Protein AF-0000000082341649 (afdb_homodimer)

Solvent-accessible surface area (backbone atoms only — not comparable to full-atom values): 15647 Å² total; per-residue (Å²): 126,87,74,81,78,73,38,63,52,52,54,41,53,50,49,45,53,53,48,49,52,53,39,45,52,53,25,50,68,52,42,50,68,55,48,75,71,37,75,59,67,77,40,84,83,54,54,68,69,63,54,53,75,73,44,60,51,69,49,50,28,26,48,53,43,44,52,51,57,60,32,66,50,54,55,50,48,48,47,44,51,44,42,33,58,61,46,72,40,53,78,49,70,65,60,43,52,48,45,44,49,35,42,53,38,50,51,51,34,43,52,40,37,45,68,74,30,49,52,71,59,40,48,54,42,47,52,53,34,50,51,46,49,49,50,52,44,50,54,42,42,67,72,64,105,127,85,76,82,76,54,37,62,48,50,45,42,50,47,51,47,54,51,50,49,49,53,38,46,50,55,25,48,70,51,41,49,70,55,46,75,71,35,77,61,67,65,42,71,69,54,57,68,68,64,54,51,73,75,45,59,66,71,47,47,32,27,48,54,42,44,52,51,57,45,47,64,50,52,55,51,43,54,47,42,52,48,41,31,57,74,45,74,40,53,78,49,71,67,61,42,51,46,46,46,48,35,44,51,38,52,51,52,36,44,54,42,40,49,70,73,48,49,63,70,60,44,49,53,41,49,51,52,34,50,51,45,50,52,50,53,47,52,54,44,47,65,74,74,105

Organism: NCBI:txid1220207

Secondary structure (DSSP, 8-state):
----PPPTTHHHHHHHHHHHHHHHHHHHHHHHHHHTT-GGGG-TTS-HHHHHHTS-HHHHHHHHHHHHHTSHHHHHHHHHHHHHHHTTT---HHHHHHHHHHHHHHHHHHHHHHHT--HHHHHHHHHHHHHHHHHHHHHHHHHH-/----PPPTTHHHHHHHHHHHHHHHHHHHHHHHHHHTT-GGGG-TTS-HHHHHHTS-HHHHHHHHHHHHHTTHHHHHHHHHHHHHHHTTT---HHHHHHHHHHHHHHHHHHHHHHHT--HHHHHHHHHHHHHHHHHHHHHHHHHH-

InterPro domains:
  IPR001129 Membrane-associated, eicosanoid/glutathione metabolism (MAPEG) protein [PF01124] (12-141)
  IPR023352 Membrane associated eicosanoid/glutathione metabolism-like domain superfamily [G3DSA:1.20.120.550] (13-143)
  IPR023352 Membrane associated eicosanoid/glutathione metabolism-like domain superfamily [SSF161084] (12-138)

Nearest PDB structures (foldseek):
  6vj5-assembly1_B  TM=4.056E-01  e=1.104E+00  Mycobacterium tuberculosis H37Rv
  3aou-assembly1_B  TM=2.751E-01  e=1.048E+00  Enterococcus hirae
  1i4d-assembly1_A  TM=2.527E-01  e=2.989E+00  Homo sapiens
  1i4d-assembly1_A  TM=2.469E-01  e=5.712E+00  Homo sapiens
  8x2t-assembly1_A-2  TM=2.353E-01  e=7.366E+00  Homo sapiens

pLDDT: mean 95.35, std 7.54, range [39.79, 98.95]

Structure (mmCIF, N/CA/C/O backbone):
data_AF-0000000082341649-model_v1
#
loop_
_entity.id
_entity.type
_entity.pdbx_description
1 polymer 'Membrane-associated, eicosanoid/glutathione metabolism protein'
#
loop_
_atom_site.group_PDB
_atom_site.id
_atom_site.type_symbol
_atom_site.label_atom_id
_atom_site.label_alt_id
_atom_site.label_comp_id
_atom_site.label_asym_id
_atom_site.label_entity_id
_atom_site.label_seq_id
_atom_site.pdbx_PDB_ins_code
_atom_site.Cartn_x
_atom_site.Cartn_y
_atom_site.Cartn_z
_atom_site.occupancy
_atom_site.B_iso_or_equiv
_atom_site.auth_seq_id
_atom_site.auth_comp_id
_atom_site.auth_asym_id
_atom_site.auth_atom_id
_atom_site.pdbx_PDB_model_num
ATOM 1 N N . MET A 1 1 ? -23.186 21.874 24.324 1 45.3 1 MET A N 1
ATOM 2 C CA . MET A 1 1 ? -22.029 20.983 24.292 1 45.3 1 MET A CA 1
ATOM 3 C C . MET A 1 1 ? -21.453 20.89 22.884 1 45.3 1 MET A C 1
ATOM 5 O O . MET A 1 1 ? -22.162 20.535 21.94 1 45.3 1 MET A O 1
ATOM 9 N N . SER A 1 2 ? -20.573 21.727 22.4 1 54.81 2 SER A N 1
ATOM 10 C CA . SER A 1 2 ? -20.111 21.959 21.035 1 54.81 2 SER A CA 1
ATOM 11 C C . SER A 1 2 ? -19.817 20.644 20.32 1 54.81 2 SER A C 1
ATOM 13 O O . SER A 1 2 ? -19.001 19.847 20.787 1 54.81 2 SER A O 1
ATOM 15 N N . SER A 1 3 ? -20.744 19.95 19.75 1 61.44 3 SER A N 1
ATOM 16 C CA . SER A 1 3 ? -20.725 18.604 19.187 1 61.44 3 SER A CA 1
ATOM 17 C C . SER A 1 3 ? -19.504 18.393 18.298 1 61.44 3 SER A C 1
ATOM 19 O O . SER A 1 3 ? -19.254 19.178 17.381 1 61.44 3 SER A O 1
ATOM 21 N N . VAL A 1 4 ? -18.429 17.743 18.794 1 75.6 4 VAL A N 1
ATOM 22 C CA . VAL A 1 4 ? -17.186 17.446 18.089 1 75.6 4 VAL A CA 1
ATOM 23 C C . VAL A 1 4 ? -17.495 16.728 16.777 1 75.6 4 VAL A C 1
ATOM 25 O O . VAL A 1 4 ? -18.184 15.706 16.769 1 75.6 4 VAL A O 1
ATOM 28 N N . HIS A 1 5 ? -17.41 17.355 15.644 1 88.37 5 HIS A N 1
ATOM 29 C CA . HIS A 1 5 ? -17.602 16.769 14.322 1 88.37 5 HIS A CA 1
ATOM 30 C C . HIS A 1 5 ? -16.485 15.787 13.987 1 88.37 5 HIS A C 1
ATOM 32 O O . HIS A 1 5 ? -15.304 16.119 14.108 1 88.37 5 HIS A O 1
ATOM 38 N N . ILE A 1 6 ? -16.91 14.54 13.763 1 90.8 6 ILE A N 1
ATOM 39 C CA . ILE A 1 6 ? -15.959 13.54 13.291 1 90.8 6 ILE A CA 1
ATOM 40 C C . ILE A 1 6 ? -15.88 13.583 11.766 1 90.8 6 ILE A C 1
ATOM 42 O O . ILE A 1 6 ? -16.893 13.427 11.081 1 90.8 6 ILE A O 1
ATOM 46 N N . PRO A 1 7 ? -14.749 13.843 11.2 1 94.75 7 PRO A N 1
ATOM 47 C CA . PRO A 1 7 ? -14.638 13.875 9.739 1 94.75 7 PRO A CA 1
ATOM 48 C C . PRO A 1 7 ? -15.238 12.637 9.076 1 94.75 7 PRO A C 1
ATOM 50 O O . PRO A 1 7 ? -14.949 11.51 9.486 1 94.75 7 PRO A O 1
ATOM 53 N N . GLY A 1 8 ? -16.026 12.75 8.076 1 96.98 8 GLY A N 1
ATOM 54 C CA . GLY A 1 8 ? -16.734 11.68 7.392 1 96.98 8 GLY A CA 1
ATOM 55 C C . GLY A 1 8 ? -15.806 10.676 6.734 1 96.98 8 GLY A C 1
ATOM 56 O O . GLY A 1 8 ? -16.186 9.524 6.513 1 96.98 8 GLY A O 1
ATOM 57 N N . LEU A 1 9 ? -14.586 11.086 6.447 1 98.23 9 LEU A N 1
ATOM 58 C CA . LEU A 1 9 ? -13.621 10.234 5.759 1 98.23 9 LEU A CA 1
ATOM 59 C C . LEU A 1 9 ? -13.097 9.146 6.69 1 98.23 9 LEU A C 1
ATOM 61 O O . LEU A 1 9 ? -12.482 8.178 6.236 1 98.23 9 LEU A O 1
ATOM 65 N N . LEU A 1 10 ? -13.329 9.25 7.955 1 97.84 10 LEU A N 1
ATOM 66 C CA . LEU A 1 10 ? -12.856 8.235 8.888 1 97.84 10 LEU A CA 1
ATOM 67 C C . LEU A 1 10 ? -13.704 6.971 8.794 1 97.84 10 LEU A C 1
ATOM 69 O O . LEU A 1 10 ? -13.221 5.871 9.071 1 97.84 10 LEU A O 1
ATOM 73 N N . ARG A 1 11 ? -14.909 7.1 8.375 1 98.49 11 ARG A N 1
ATOM 74 C CA . ARG A 1 11 ? -15.812 5.955 8.331 1 98.49 11 ARG A CA 1
ATOM 75 C C . ARG A 1 11 ? -15.357 4.939 7.289 1 98.49 11 ARG A C 1
ATOM 77 O O . ARG A 1 11 ? -15.189 3.757 7.598 1 98.49 11 ARG A O 1
ATOM 84 N N . PRO A 1 12 ? -15.082 5.29 6.063 1 98.86 12 PRO A N 1
ATOM 85 C CA . PRO A 1 12 ? -14.568 4.3 5.114 1 98.86 12 PRO A CA 1
ATOM 86 C C . PRO A 1 12 ? -13.213 3.731 5.53 1 98.86 12 PRO A C 1
ATOM 88 O O . PRO A 1 12 ? -12.918 2.566 5.253 1 98.86 12 PRO A O 1
ATOM 91 N N . VAL A 1 13 ? -12.372 4.497 6.144 1 98.77 13 VAL A N 1
ATOM 92 C CA . VAL A 1 13 ? -11.091 4.01 6.645 1 98.77 13 VAL A CA 1
ATOM 93 C C . VAL A 1 13 ? -11.324 2.881 7.647 1 98.77 13 VAL A C 1
ATOM 95 O O . VAL A 1 13 ? -10.717 1.813 7.541 1 98.77 13 VAL A O 1
ATOM 98 N N . ILE A 1 14 ? -12.243 3.098 8.561 1 98.8 14 ILE A N 1
ATOM 99 C CA . ILE A 1 14 ? -12.559 2.118 9.596 1 98.8 14 ILE A CA 1
ATOM 100 C C . ILE A 1 14 ? -13.23 0.9 8.965 1 98.8 14 ILE A C 1
ATOM 102 O O . ILE A 1 14 ? -12.931 -0.239 9.331 1 98.8 14 ILE A O 1
ATOM 106 N N . ALA A 1 15 ? -14.066 1.12 8.014 1 98.87 15 ALA A N 1
ATOM 107 C CA . ALA A 1 15 ? -14.793 0.035 7.361 1 98.87 15 ALA A CA 1
ATOM 108 C C . ALA A 1 15 ? -13.839 -0.898 6.621 1 98.87 15 ALA A C 1
ATOM 110 O O . ALA A 1 15 ? -13.97 -2.122 6.701 1 98.87 15 ALA A O 1
ATOM 111 N N . LEU A 1 16 ? -12.892 -0.376 5.898 1 98.88 16 LEU A N 1
ATOM 112 C CA . LEU A 1 16 ? -11.958 -1.222 5.164 1 98.88 16 LEU A CA 1
ATOM 113 C C . LEU A 1 16 ? -11.054 -1.991 6.121 1 98.88 16 LEU A C 1
ATOM 115 O O . LEU A 1 16 ? -10.722 -3.152 5.87 1 98.88 16 LEU A O 1
ATOM 119 N N . ASN A 1 17 ? -10.664 -1.328 7.197 1 98.73 17 ASN A N 1
ATOM 120 C CA . ASN A 1 17 ? -9.908 -2.043 8.219 1 98.73 17 ASN A CA 1
ATOM 121 C C . ASN A 1 17 ? -10.717 -3.19 8.816 1 98.73 17 ASN A C 1
ATOM 123 O O . ASN A 1 17 ? -10.194 -4.288 9.013 1 98.73 17 ASN A O 1
ATOM 127 N N . GLY A 1 18 ? -11.977 -2.955 9.15 1 98.83 18 GLY A N 1
ATOM 128 C CA . GLY A 1 18 ? -12.859 -4.016 9.611 1 98.83 18 GLY A CA 1
ATOM 129 C C . GLY A 1 18 ? -12.978 -5.162 8.625 1 98.83 18 GLY A C 1
ATOM 130 O O . GLY A 1 18 ? -12.93 -6.331 9.016 1 98.83 18 GLY A O 1
ATOM 131 N N . TRP A 1 19 ? -13.09 -4.848 7.303 1 98.87 19 TRP A N 1
ATOM 132 C CA . TRP A 1 19 ? -13.168 -5.867 6.26 1 98.87 19 TRP A CA 1
ATOM 133 C C . TRP A 1 19 ? -11.895 -6.706 6.223 1 98.87 19 TRP A C 1
ATOM 135 O O . TRP A 1 19 ? -11.951 -7.921 6.021 1 98.87 19 TRP A O 1
ATOM 145 N N . THR A 1 20 ? -10.773 -6.089 6.423 1 98.84 20 THR A N 1
ATOM 146 C CA . THR A 1 20 ? -9.5 -6.799 6.457 1 98.84 20 THR A CA 1
ATOM 147 C C . THR A 1 20 ? -9.496 -7.85 7.564 1 98.84 20 THR A C 1
ATOM 149 O O . THR A 1 20 ? -8.999 -8.961 7.37 1 98.84 20 THR A O 1
ATOM 152 N N . PHE A 1 21 ? -10.099 -7.513 8.765 1 98.86 21 PHE A N 1
ATOM 153 C CA . PHE A 1 21 ? -10.197 -8.481 9.851 1 98.86 21 PHE A CA 1
ATOM 154 C C . PHE A 1 21 ? -11.121 -9.631 9.468 1 98.86 21 PHE A C 1
ATOM 156 O O . PHE A 1 21 ? -10.873 -10.781 9.836 1 98.86 21 PHE A O 1
ATOM 163 N N . ILE A 1 22 ? -12.128 -9.322 8.751 1 98.82 22 ILE A N 1
ATOM 164 C CA . ILE A 1 22 ? -13.044 -10.366 8.305 1 98.82 22 ILE A CA 1
ATOM 165 C C . ILE A 1 22 ? -12.313 -11.332 7.376 1 98.82 22 ILE A C 1
ATOM 167 O O . ILE A 1 22 ? -12.417 -12.551 7.532 1 98.82 22 ILE A O 1
ATOM 171 N N . VAL A 1 23 ? -11.524 -10.842 6.444 1 98.88 23 VAL A N 1
ATOM 172 C CA . VAL A 1 23 ? -10.774 -11.68 5.514 1 98.88 23 VAL A CA 1
ATOM 173 C C . VAL A 1 23 ? -9.683 -12.439 6.265 1 98.88 23 VAL A C 1
ATOM 175 O O . VAL A 1 23 ? -9.388 -13.593 5.945 1 98.88 23 VAL A O 1
ATOM 178 N N . GLU A 1 24 ? -9.13 -11.785 7.295 1 98.75 24 GLU A N 1
ATOM 179 C CA . GLU A 1 24 ? -8.141 -12.451 8.137 1 98.75 24 GLU A CA 1
ATOM 180 C C . GLU A 1 24 ? -8.739 -13.673 8.828 1 98.75 24 GLU A C 1
ATOM 182 O O . GLU A 1 24 ? -8.137 -14.749 8.828 1 98.75 24 GLU A O 1
ATOM 187 N N . ILE A 1 25 ? -9.897 -13.541 9.402 1 98.74 25 ILE A N 1
ATOM 188 C CA . ILE A 1 25 ? -10.591 -14.637 10.07 1 98.74 25 ILE A CA 1
ATOM 189 C C . ILE A 1 25 ? -10.926 -15.73 9.057 1 98.74 25 ILE A C 1
ATOM 191 O O . ILE A 1 25 ? -10.731 -16.917 9.327 1 98.74 25 ILE A O 1
ATOM 195 N N . TRP A 1 26 ? -11.401 -15.253 7.828 1 98.76 26 TRP A N 1
ATOM 196 C CA . TRP A 1 26 ? -11.689 -16.188 6.746 1 98.76 26 TRP A CA 1
ATOM 197 C C . TRP A 1 26 ? -10.443 -16.978 6.361 1 98.76 26 TRP A C 1
ATOM 199 O O . TRP A 1 26 ? -10.498 -18.201 6.211 1 98.76 26 TRP A O 1
ATOM 209 N N . MET A 1 27 ? -9.332 -16.405 6.266 1 98.6 27 MET A N 1
ATOM 210 C CA . MET A 1 27 ? -8.056 -17.04 5.944 1 98.6 27 MET A CA 1
ATOM 211 C C . MET A 1 27 ? -7.678 -18.069 7.004 1 98.6 27 MET A C 1
ATOM 213 O O . MET A 1 27 ? -7.334 -19.206 6.676 1 98.6 27 MET A O 1
ATOM 217 N N . TYR A 1 28 ? -7.822 -17.753 8.339 1 97.89 28 TYR A N 1
ATOM 218 C CA . TYR A 1 28 ? -7.432 -18.663 9.41 1 97.89 28 TYR A CA 1
ATOM 219 C C . TYR A 1 28 ? -8.385 -19.849 9.494 1 97.89 28 TYR A C 1
ATOM 221 O O . TYR A 1 28 ? -7.956 -20.985 9.709 1 97.89 28 TYR A O 1
ATOM 229 N N . ALA A 1 29 ? -9.638 -19.568 9.27 1 98.18 29 ALA A N 1
ATOM 230 C CA . ALA A 1 29 ? -10.65 -20.618 9.352 1 98.18 29 ALA A CA 1
ATOM 231 C C . ALA A 1 29 ? -10.408 -21.696 8.299 1 98.18 29 ALA A C 1
ATOM 233 O O . ALA A 1 29 ? -10.705 -22.871 8.525 1 98.18 29 ALA A O 1
ATOM 234 N N . THR A 1 30 ? -9.823 -21.348 7.137 1 97.75 30 THR A N 1
ATOM 235 C CA . THR A 1 30 ? -9.633 -22.313 6.06 1 97.75 30 THR A CA 1
ATOM 236 C C . THR A 1 30 ? -8.221 -22.891 6.096 1 97.75 30 THR A C 1
ATOM 238 O O . THR A 1 30 ? -8.005 -24.039 5.701 1 97.75 30 THR A O 1
ATOM 241 N N . ARG A 1 31 ? -7.26 -22.154 6.588 1 95.91 31 ARG A N 1
ATOM 242 C CA . ARG A 1 31 ? -5.862 -22.57 6.561 1 95.91 31 ARG A CA 1
ATOM 243 C C . ARG A 1 31 ? -5.546 -23.503 7.725 1 95.91 31 ARG A C 1
ATOM 245 O O . ARG A 1 31 ? -4.773 -24.452 7.574 1 95.91 31 ARG A O 1
ATOM 252 N N . LEU A 1 32 ? -6.08 -23.337 8.869 1 94.84 32 LEU A N 1
ATOM 253 C CA . LEU A 1 32 ? -5.709 -24.083 10.067 1 94.84 32 LEU A CA 1
ATOM 254 C C . LEU A 1 32 ? -6.061 -25.559 9.918 1 94.84 32 LEU A C 1
ATOM 256 O O . LEU A 1 32 ? -5.233 -26.43 10.198 1 94.84 32 LEU A O 1
ATOM 260 N N . PRO A 1 33 ? -7.245 -25.891 9.413 1 95.67 33 PRO A N 1
ATOM 261 C CA . PRO A 1 33 ? -7.557 -27.309 9.222 1 95.67 33 PRO A CA 1
ATOM 262 C C . PRO A 1 33 ? -6.624 -27.99 8.223 1 95.67 33 PRO A C 1
ATOM 264 O O . PRO A 1 33 ? -6.295 -29.168 8.384 1 95.67 33 PRO A O 1
ATOM 267 N N . VAL A 1 34 ? -6.15 -27.336 7.211 1 93.57 34 VAL A N 1
ATOM 268 C CA . VAL A 1 34 ? -5.249 -27.887 6.204 1 93.57 34 VAL A CA 1
ATOM 269 C C . VAL A 1 34 ? -3.862 -28.094 6.809 1 93.57 34 VAL A C 1
ATOM 271 O O . VAL A 1 34 ? -3.263 -29.161 6.655 1 93.57 34 VAL A O 1
ATOM 274 N N . PHE A 1 35 ? -3.359 -27.165 7.519 1 91.51 35 PHE A N 1
ATOM 275 C CA . PHE A 1 35 ? -2.013 -27.201 8.077 1 91.51 35 PHE A CA 1
ATOM 276 C C . PHE A 1 35 ? -1.913 -28.244 9.184 1 91.51 35 PHE A C 1
ATOM 278 O O . PHE A 1 35 ? -0.851 -28.832 9.397 1 91.51 35 PHE A O 1
ATOM 285 N N . SER A 1 36 ? -3.019 -28.477 9.9 1 91.24 36 SER A N 1
ATOM 286 C CA . SER A 1 36 ? -3.026 -29.484 10.956 1 91.24 36 SER A CA 1
ATOM 287 C C . SER A 1 36 ? -2.87 -30.888 10.383 1 91.24 36 SER A C 1
ATOM 289 O O . SER A 1 36 ? -2.48 -31.816 11.096 1 91.24 36 SER A O 1
ATOM 291 N N . ARG A 1 37 ? -3.073 -31.016 9.092 1 92.32 37 ARG A N 1
ATOM 292 C CA . ARG A 1 37 ? -3 -32.325 8.45 1 92.32 37 ARG A CA 1
ATOM 293 C C . ARG A 1 37 ? -1.659 -32.518 7.751 1 92.32 37 ARG A C 1
ATOM 295 O O . ARG A 1 37 ? -1.337 -33.622 7.306 1 92.32 37 ARG A O 1
ATOM 302 N N . ILE A 1 38 ? -0.931 -31.397 7.625 1 90.79 38 ILE A N 1
ATOM 303 C CA . ILE A 1 38 ? 0.394 -31.451 7.018 1 90.79 38 ILE A CA 1
ATOM 304 C C . ILE A 1 38 ? 1.46 -31.508 8.109 1 90.79 38 ILE A C 1
ATOM 306 O O . ILE A 1 38 ? 1.822 -30.481 8.687 1 90.79 38 ILE A O 1
ATOM 310 N N . LYS A 1 39 ? 2.081 -32.547 8.467 1 86.63 39 LYS A N 1
ATOM 311 C CA . LYS A 1 39 ? 3.032 -32.761 9.554 1 86.63 39 LYS A CA 1
ATOM 312 C C . LYS A 1 39 ? 4.242 -31.843 9.413 1 86.63 39 LYS A C 1
ATOM 314 O O . LYS A 1 39 ? 4.72 -31.281 10.401 1 86.63 39 LYS A O 1
ATOM 319 N N . GLU A 1 40 ? 4.619 -31.65 8.195 1 87.91 40 GLU A N 1
ATOM 320 C CA . GLU A 1 40 ? 5.82 -30.862 7.935 1 87.91 40 GLU A CA 1
ATOM 321 C C . GLU A 1 40 ? 5.575 -29.379 8.198 1 87.91 40 GLU A C 1
ATOM 323 O O . GLU A 1 40 ? 6.523 -28.6 8.316 1 87.91 40 GLU A O 1
ATOM 328 N N . ALA A 1 41 ? 4.381 -29.08 8.263 1 85.66 41 ALA A N 1
ATOM 329 C CA . ALA A 1 41 ? 4.045 -27.667 8.422 1 85.66 41 ALA A CA 1
ATOM 330 C C . ALA A 1 41 ? 4.493 -27.147 9.785 1 85.66 41 ALA A C 1
ATOM 332 O O . ALA A 1 41 ? 4.678 -25.942 9.966 1 85.66 41 ALA A O 1
ATOM 333 N N . ALA A 1 42 ? 4.661 -27.977 10.683 1 85.8 42 ALA A N 1
ATOM 334 C CA . ALA A 1 42 ? 5.106 -27.59 12.019 1 85.8 42 ALA A CA 1
ATOM 335 C C . ALA A 1 42 ? 6.627 -27.486 12.083 1 85.8 42 ALA A C 1
ATOM 337 O O . ALA A 1 42 ? 7.179 -26.949 13.046 1 85.8 42 ALA A O 1
ATOM 338 N N . ASP A 1 43 ? 7.328 -27.962 11.032 1 88.26 43 ASP A N 1
ATOM 339 C CA . ASP A 1 43 ? 8.784 -27.9 10.948 1 88.26 43 ASP A CA 1
ATOM 340 C C . ASP A 1 43 ? 9.245 -26.548 10.408 1 88.26 43 ASP A C 1
ATOM 342 O O . ASP A 1 43 ? 9.027 -26.235 9.236 1 88.26 43 ASP A O 1
ATOM 346 N N . PRO A 1 44 ? 9.905 -25.778 11.142 1 88.06 44 PRO A N 1
ATOM 347 C CA . PRO A 1 44 ? 10.298 -24.433 10.716 1 88.06 44 PRO A CA 1
ATOM 348 C C . PRO A 1 44 ? 11.322 -24.448 9.583 1 88.06 44 PRO A C 1
ATOM 350 O O . PRO A 1 44 ? 11.576 -23.413 8.962 1 88.06 44 PRO A O 1
ATOM 353 N N . SER A 1 45 ? 11.878 -25.483 9.329 1 90.54 45 SER A N 1
ATOM 354 C CA . SER A 1 45 ? 12.854 -25.591 8.249 1 90.54 45 SER A CA 1
ATOM 355 C C . SER A 1 45 ? 12.169 -25.82 6.906 1 90.54 45 SER A C 1
ATOM 357 O O . SER A 1 45 ? 12.802 -25.71 5.854 1 90.54 45 SER A O 1
ATOM 359 N N . THR A 1 46 ? 10.901 -26.159 6.98 1 87.07 46 THR A N 1
ATOM 360 C CA . THR A 1 46 ? 10.164 -26.397 5.744 1 87.07 46 THR A CA 1
ATOM 361 C C . THR A 1 46 ? 9.933 -25.089 4.992 1 87.07 46 THR A C 1
ATOM 363 O O . THR A 1 46 ? 9.52 -24.091 5.585 1 87.07 46 THR A O 1
ATOM 366 N N . LEU A 1 47 ? 10.186 -25.165 3.689 1 85.93 47 LEU A N 1
ATOM 367 C CA . LEU A 1 47 ? 10.029 -23.975 2.859 1 85.93 47 LEU A CA 1
ATOM 368 C C . LEU A 1 47 ? 8.554 -23.683 2.603 1 85.93 47 LEU A C 1
ATOM 370 O O . LEU A 1 47 ? 7.759 -24.605 2.406 1 85.93 47 LEU A O 1
ATOM 374 N N . ARG A 1 48 ? 8.202 -22.451 2.547 1 83.42 48 ARG A N 1
ATOM 375 C CA . ARG A 1 48 ? 6.837 -22.005 2.289 1 83.42 48 ARG A CA 1
ATOM 376 C C . ARG A 1 48 ? 6.317 -22.567 0.97 1 83.42 48 ARG A C 1
ATOM 378 O O . ARG A 1 48 ? 5.147 -22.942 0.867 1 83.42 48 ARG A O 1
ATOM 385 N N . GLY A 1 49 ? 7.12 -22.618 0.023 1 85.55 49 GLY A N 1
ATOM 386 C CA . GLY A 1 49 ? 6.731 -23.128 -1.282 1 85.55 49 GLY A CA 1
ATOM 387 C C . GLY A 1 49 ? 6.278 -24.575 -1.247 1 85.55 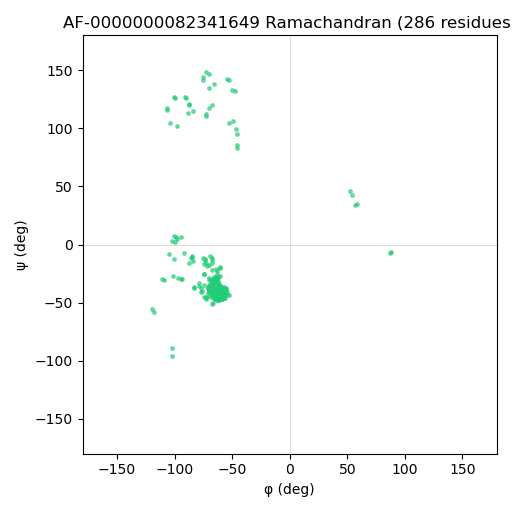49 GLY A C 1
ATOM 388 O O . GLY A 1 49 ? 5.388 -24.971 -2.003 1 85.55 49 GLY A O 1
ATOM 389 N N . GLU A 1 50 ? 6.935 -25.298 -0.401 1 86.76 50 GLU A N 1
ATOM 390 C CA . GLU A 1 50 ? 6.573 -26.704 -0.256 1 86.76 50 GLU A CA 1
ATOM 391 C C . GLU A 1 50 ? 5.19 -26.857 0.369 1 86.76 50 GLU A C 1
ATOM 393 O O . GLU A 1 50 ? 4.421 -27.739 -0.019 1 86.76 50 GLU A O 1
ATOM 398 N N . ILE A 1 51 ? 4.895 -26.079 1.307 1 88.16 51 ILE A N 1
ATOM 399 C CA . ILE A 1 51 ? 3.588 -26.095 1.955 1 88.16 51 ILE A CA 1
ATOM 400 C C . ILE A 1 51 ? 2.518 -25.629 0.97 1 88.16 51 ILE A C 1
ATOM 402 O O . ILE A 1 51 ? 1.428 -26.202 0.911 1 88.16 51 ILE A O 1
ATOM 406 N N . ASP A 1 52 ? 2.816 -24.666 0.156 1 89.36 52 ASP A N 1
ATOM 407 C CA . ASP A 1 52 ? 1.874 -24.126 -0.82 1 89.36 52 ASP A CA 1
ATOM 408 C C . ASP A 1 52 ? 1.464 -25.191 -1.835 1 89.36 52 ASP A C 1
ATOM 410 O O . ASP A 1 52 ? 0.308 -25.238 -2.26 1 89.36 52 ASP A O 1
ATOM 414 N N . LYS A 1 53 ? 2.391 -25.988 -2.189 1 90.07 53 LYS A N 1
ATOM 415 C CA . LYS A 1 53 ? 2.116 -27.043 -3.161 1 90.07 53 LYS A CA 1
ATOM 416 C C . LYS A 1 53 ? 1.083 -28.029 -2.624 1 90.07 53 LYS A C 1
ATOM 418 O O . LYS A 1 53 ? 0.348 -28.648 -3.397 1 90.07 53 LYS A O 1
ATOM 423 N N . ARG A 1 54 ? 1.057 -28.137 -1.291 1 92.16 54 ARG A N 1
ATOM 424 C CA . ARG A 1 54 ? 0.163 -29.114 -0.678 1 92.16 54 ARG A CA 1
ATOM 425 C C . ARG A 1 54 ? -1.112 -28.448 -0.173 1 92.16 54 ARG A C 1
ATOM 427 O O . ARG A 1 54 ? -1.971 -29.106 0.418 1 92.16 54 ARG A O 1
ATOM 434 N N . THR A 1 55 ? -1.257 -27.188 -0.372 1 94.41 55 THR A N 1
ATOM 435 C CA . THR A 1 55 ? -2.434 -26.433 0.043 1 94.41 55 THR A CA 1
ATOM 436 C C . THR A 1 55 ? -3.383 -26.221 -1.134 1 94.41 55 THR A C 1
ATOM 438 O O . THR A 1 55 ? -2.967 -25.759 -2.198 1 94.41 55 THR A O 1
ATOM 441 N N . PRO A 1 56 ? -4.7 -26.638 -0.941 1 96.16 56 PRO A N 1
ATOM 442 C CA . PRO A 1 56 ? -5.653 -26.38 -2.024 1 96.16 56 PRO A CA 1
ATOM 443 C C . PRO A 1 56 ? -5.673 -24.916 -2.456 1 96.16 56 PRO A C 1
ATOM 445 O O . PRO A 1 56 ? -5.564 -24.019 -1.617 1 96.16 56 PRO A O 1
ATOM 448 N N . ALA A 1 57 ? -5.81 -24.665 -3.762 1 95.88 57 ALA A N 1
ATOM 449 C CA . ALA A 1 57 ? -5.785 -23.322 -4.334 1 95.88 57 ALA A CA 1
ATOM 450 C C . ALA A 1 57 ? -6.83 -22.426 -3.675 1 95.88 57 ALA A C 1
ATOM 452 O O . ALA A 1 57 ? -6.563 -21.255 -3.392 1 95.88 57 ALA A O 1
ATOM 453 N N . SER A 1 58 ? -7.984 -22.985 -3.407 1 97.14 58 SER A N 1
ATOM 454 C CA . SER A 1 58 ? -9.074 -22.189 -2.854 1 97.14 58 SER A CA 1
ATOM 455 C C . SER A 1 58 ? -8.725 -21.661 -1.467 1 97.14 58 SER A C 1
ATOM 457 O O . SER A 1 58 ? -9.228 -20.615 -1.05 1 97.14 58 SER A O 1
ATOM 459 N N . VAL A 1 59 ? -7.882 -22.354 -0.709 1 97.64 59 VAL A N 1
ATOM 460 C CA . VAL A 1 59 ? -7.42 -21.921 0.606 1 97.64 59 VAL A CA 1
ATOM 461 C C . VAL A 1 59 ? -6.348 -20.845 0.448 1 97.64 59 VAL A C 1
ATOM 463 O O . VAL A 1 59 ? -6.376 -19.826 1.141 1 97.64 59 VAL A O 1
ATOM 466 N N . ARG A 1 60 ? -5.468 -21.006 -0.498 1 97.15 60 ARG A N 1
ATOM 467 C CA . ARG A 1 60 ? -4.401 -20.044 -0.753 1 97.15 60 ARG A CA 1
ATOM 468 C C . ARG A 1 60 ? -4.9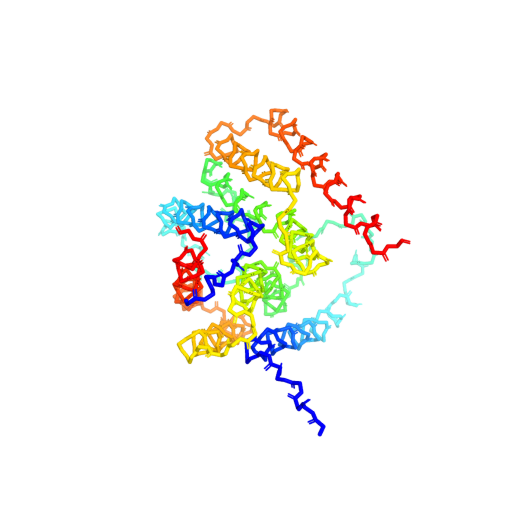7 -18.703 -1.205 1 97.15 60 ARG A C 1
ATOM 470 O O . ARG A 1 60 ? -4.409 -17.649 -0.897 1 97.15 60 ARG A O 1
ATOM 477 N N . TRP A 1 61 ? -6.153 -18.748 -1.874 1 98.03 61 TRP A N 1
ATOM 478 C CA . TRP A 1 61 ? -6.744 -17.529 -2.417 1 98.03 61 TRP A CA 1
ATOM 479 C C . TRP A 1 61 ? -7.086 -16.547 -1.302 1 98.03 61 TRP A C 1
ATOM 481 O O . TRP A 1 61 ? -6.932 -15.334 -1.466 1 98.03 61 TRP A O 1
ATOM 491 N N . LYS A 1 62 ? -7.55 -17.04 -0.186 1 98.51 62 LYS A N 1
ATOM 492 C CA . LYS A 1 62 ? -7.916 -16.174 0.931 1 98.51 62 LYS A CA 1
ATOM 493 C C . LYS A 1 62 ? -6.683 -15.508 1.536 1 98.51 62 LYS A C 1
ATOM 495 O O . LYS A 1 62 ? -6.722 -14.33 1.9 1 98.51 62 LYS A O 1
ATOM 500 N N . ALA A 1 63 ? -5.591 -16.263 1.638 1 97.32 63 ALA A N 1
ATOM 501 C CA . ALA A 1 63 ? -4.337 -15.709 2.143 1 97.32 63 ALA A CA 1
ATOM 502 C C . ALA A 1 63 ? -3.773 -14.665 1.183 1 97.32 63 ALA A C 1
ATOM 504 O O . ALA A 1 63 ? -3.291 -13.614 1.612 1 97.32 63 ALA A O 1
ATOM 505 N N . ASP A 1 64 ? -3.85 -14.994 -0.096 1 97.26 64 ASP A N 1
ATOM 506 C CA . ASP A 1 64 ? -3.395 -14.041 -1.103 1 97.26 64 ASP A CA 1
ATOM 507 C C . ASP A 1 64 ? -4.193 -12.741 -1.03 1 97.26 64 ASP A C 1
ATOM 509 O O . ASP A 1 64 ? -3.63 -11.652 -1.161 1 97.26 64 ASP A O 1
ATOM 513 N N . ASN A 1 65 ? -5.502 -12.911 -0.843 1 98.69 65 ASN A N 1
ATOM 514 C CA . ASN A 1 65 ? -6.328 -11.711 -0.76 1 98.69 65 ASN A CA 1
ATOM 515 C C . ASN A 1 65 ? -6.017 -10.902 0.496 1 98.69 65 ASN A C 1
ATOM 517 O O . ASN A 1 65 ? -6.018 -9.67 0.462 1 98.69 65 ASN A O 1
ATOM 521 N N . TYR A 1 66 ? -5.809 -11.533 1.655 1 98.58 66 TYR A N 1
ATOM 522 C CA . TYR A 1 66 ? -5.402 -10.835 2.87 1 98.58 66 TYR A CA 1
ATOM 523 C C . TYR A 1 66 ? -4.148 -10.005 2.627 1 98.58 66 TYR A C 1
ATOM 525 O O . TYR A 1 66 ? -4.074 -8.845 3.039 1 98.58 66 TYR A O 1
ATOM 533 N N . ASN A 1 67 ? -3.181 -10.588 1.91 1 97.54 67 ASN A N 1
ATOM 534 C CA . ASN A 1 67 ? -1.967 -9.861 1.553 1 97.54 67 ASN A CA 1
ATOM 535 C C . ASN A 1 67 ? -2.276 -8.649 0.679 1 97.54 67 ASN A C 1
ATOM 537 O O . ASN A 1 67 ? -1.701 -7.576 0.871 1 97.54 67 ASN A O 1
ATOM 541 N N . HIS A 1 68 ? -3.246 -8.791 -0.273 1 98.24 68 HIS A N 1
ATOM 542 C CA . HIS A 1 68 ? -3.607 -7.694 -1.165 1 98.24 68 HIS A CA 1
ATOM 543 C C . HIS A 1 68 ? -4.25 -6.546 -0.394 1 98.24 68 HIS A C 1
ATOM 545 O O . HIS A 1 68 ? -4.092 -5.38 -0.762 1 98.24 68 HIS A O 1
ATOM 551 N N . LEU A 1 69 ? -4.911 -6.879 0.744 1 98.59 69 LEU A N 1
ATOM 552 C CA . LEU A 1 69 ? -5.526 -5.852 1.578 1 98.59 69 LEU A CA 1
ATOM 553 C C . LEU A 1 69 ? -4.468 -5.084 2.363 1 98.59 69 LEU A C 1
ATOM 555 O O . LEU A 1 69 ? -4.735 -3.991 2.869 1 98.59 69 LEU A O 1
ATOM 559 N N . LEU A 1 70 ? -3.227 -5.639 2.469 1 97.98 70 LEU A N 1
ATOM 560 C CA . LEU A 1 70 ? -2.136 -4.979 3.178 1 97.98 70 LEU A CA 1
ATOM 561 C C . LEU A 1 70 ? -1.191 -4.29 2.201 1 97.98 70 LEU A C 1
ATOM 563 O O . LEU A 1 70 ? -0.141 -3.782 2.6 1 97.98 70 LEU A O 1
ATOM 567 N N . GLU A 1 71 ? -1.549 -4.244 0.906 1 97.47 71 GLU A N 1
ATOM 568 C CA . GLU A 1 71 ? -0.761 -3.576 -0.126 1 97.47 71 GLU A CA 1
ATOM 569 C C . GLU A 1 71 ? -1.366 -2.224 -0.493 1 97.47 71 GLU A C 1
ATOM 571 O O . GLU A 1 71 ? -1.292 -1.272 0.287 1 97.47 71 GLU A O 1
ATOM 576 N N . GLN A 1 72 ? -2.177 -2.134 -1.56 1 97.45 72 GLN A N 1
ATOM 577 C CA . GLN A 1 72 ? -2.637 -0.842 -2.059 1 97.45 72 GLN A CA 1
ATOM 578 C C . GLN A 1 72 ? -3.538 -0.149 -1.041 1 97.45 72 GLN A C 1
ATOM 580 O O . GLN A 1 72 ? -3.525 1.078 -0.927 1 97.45 72 GLN A O 1
ATOM 585 N N . PRO A 1 73 ? -4.307 -0.811 -0.254 1 98.61 73 PRO A N 1
ATOM 586 C CA . PRO A 1 73 ? -5.177 -0.128 0.706 1 98.61 73 PRO A CA 1
ATOM 587 C C . PRO A 1 73 ? -4.397 0.71 1.717 1 98.61 73 PRO A C 1
ATOM 589 O O . PRO A 1 73 ? -4.958 1.62 2.333 1 98.61 73 PRO A O 1
ATOM 592 N N . THR A 1 74 ? -3.095 0.434 1.915 1 98.23 74 THR A N 1
ATOM 593 C CA . THR A 1 74 ? -2.309 1.288 2.799 1 98.23 74 THR A CA 1
ATOM 594 C C . THR A 1 74 ? -2.159 2.687 2.207 1 98.23 74 THR A C 1
ATOM 596 O O . THR A 1 74 ? -2.111 3.675 2.942 1 98.23 74 THR A O 1
ATOM 599 N N . GLN A 1 75 ? -2.101 2.776 0.84 1 98.57 75 GLN A N 1
ATOM 600 C CA . GLN A 1 75 ? -2.132 4.076 0.179 1 98.57 75 GLN A CA 1
ATOM 601 C C . GLN A 1 75 ? -3.453 4.794 0.439 1 98.57 75 GLN A C 1
ATOM 603 O O . GLN A 1 75 ? -3.476 6.01 0.642 1 98.57 75 GLN A O 1
ATOM 608 N N . PHE A 1 76 ? -4.546 4.044 0.389 1 98.9 76 PHE A N 1
ATOM 609 C CA . PHE A 1 76 ? -5.871 4.6 0.634 1 98.9 76 PHE A CA 1
ATOM 610 C C . PHE A 1 76 ? -5.946 5.234 2.018 1 98.9 76 PHE A C 1
ATOM 612 O O . PHE A 1 76 ? -6.461 6.343 2.171 1 98.9 76 PHE A O 1
ATOM 619 N N . TYR A 1 77 ? -5.389 4.579 3.07 1 98.79 77 TYR A N 1
ATOM 620 C CA . TYR A 1 77 ? -5.416 5.121 4.423 1 98.79 77 TYR A CA 1
ATOM 621 C C . TYR A 1 77 ? -4.645 6.433 4.501 1 98.79 77 TYR A C 1
ATOM 623 O O . TYR A 1 77 ? -5.114 7.402 5.102 1 98.79 77 TYR A O 1
ATOM 631 N N . ALA A 1 78 ? -3.499 6.409 3.851 1 98.66 78 ALA A N 1
ATOM 632 C CA . ALA A 1 78 ? -2.659 7.604 3.874 1 98.66 78 ALA A CA 1
ATOM 633 C C . ALA A 1 78 ? -3.37 8.786 3.222 1 98.66 78 ALA A C 1
ATOM 635 O O . ALA A 1 78 ? -3.4 9.885 3.781 1 98.66 78 ALA A O 1
ATOM 636 N N . ILE A 1 79 ? -3.99 8.593 2.095 1 98.86 79 ILE A N 1
ATOM 637 C CA . ILE A 1 79 ? -4.574 9.675 1.309 1 98.86 79 ILE A CA 1
ATOM 638 C C . ILE A 1 79 ? -5.877 10.137 1.957 1 98.86 79 ILE A C 1
ATOM 640 O O . ILE A 1 79 ? -6.159 11.337 2.012 1 98.86 79 ILE A O 1
ATOM 644 N N . ALA A 1 80 ? -6.693 9.201 2.462 1 98.74 80 ALA A N 1
ATOM 645 C CA . ALA A 1 80 ? -7.935 9.572 3.134 1 98.74 80 ALA A CA 1
ATOM 646 C C . ALA A 1 80 ? -7.656 10.407 4.381 1 98.74 80 ALA A C 1
ATOM 648 O O . ALA A 1 80 ? -8.332 11.408 4.629 1 98.74 80 ALA A O 1
ATOM 649 N N . LEU A 1 81 ? -6.656 10.015 5.168 1 98.2 81 LEU A N 1
ATOM 650 C CA . LEU A 1 81 ? -6.307 10.759 6.374 1 98.2 81 LEU A CA 1
ATOM 651 C C . LEU A 1 81 ? -5.666 12.097 6.022 1 98.2 81 LEU A C 1
ATOM 653 O O . LEU A 1 81 ? -5.922 13.106 6.682 1 98.2 81 LEU A O 1
ATOM 657 N N . ALA A 1 82 ? -4.849 12.117 4.946 1 98.22 82 ALA A N 1
ATOM 658 C CA . ALA A 1 82 ? -4.279 13.379 4.48 1 98.22 82 ALA A CA 1
ATOM 659 C C . ALA A 1 82 ? -5.376 14.356 4.067 1 98.22 82 ALA A C 1
ATOM 661 O O . ALA A 1 82 ? -5.315 15.543 4.397 1 98.22 82 ALA A O 1
ATOM 662 N N . LEU A 1 83 ? -6.372 13.869 3.375 1 98.3 83 LEU A N 1
ATOM 663 C CA . LEU A 1 83 ? -7.492 14.705 2.958 1 98.3 83 LEU A CA 1
ATOM 664 C C . LEU A 1 83 ? -8.267 15.219 4.167 1 98.3 83 LEU A C 1
ATOM 666 O O . LEU A 1 83 ? -8.653 16.39 4.211 1 98.3 83 LEU A O 1
ATOM 670 N N . ALA A 1 84 ? -8.472 14.37 5.176 1 97 84 ALA A N 1
ATOM 671 C CA . ALA A 1 84 ? -9.182 14.772 6.387 1 97 84 ALA A CA 1
ATOM 672 C C . ALA A 1 84 ? -8.429 15.876 7.123 1 97 84 ALA A C 1
ATOM 674 O O . ALA A 1 84 ? -9.037 16.833 7.609 1 97 84 ALA A O 1
ATOM 675 N N . ILE A 1 85 ? -7.132 15.752 7.136 1 95.15 85 ILE A N 1
ATOM 676 C CA . ILE A 1 85 ? -6.295 16.743 7.802 1 95.15 85 ILE A CA 1
ATOM 677 C C . ILE A 1 85 ? -6.273 18.033 6.986 1 95.15 85 ILE A C 1
ATOM 679 O O . ILE A 1 85 ? -6.44 19.125 7.534 1 95.15 85 ILE A O 1
ATOM 683 N N . ALA A 1 86 ? -6.101 17.935 5.691 1 94.98 86 ALA A N 1
ATOM 684 C CA . ALA A 1 86 ? -5.994 19.089 4.802 1 94.98 86 ALA A CA 1
ATOM 685 C C . ALA A 1 86 ? -7.276 19.917 4.822 1 94.98 86 ALA A C 1
ATOM 687 O O . ALA A 1 86 ? -7.238 21.137 4.647 1 94.98 86 ALA A O 1
ATOM 688 N N . ARG A 1 87 ? -8.398 19.227 5.101 1 94.2 87 ARG A N 1
ATOM 689 C CA . ARG A 1 87 ? -9.687 19.91 5.083 1 94.2 87 ARG A CA 1
ATOM 690 C C . ARG A 1 87 ? -10.113 20.314 6.491 1 94.2 87 ARG A C 1
ATOM 692 O O . ARG A 1 87 ? -11.266 20.687 6.713 1 94.2 87 ARG A O 1
ATOM 699 N N . TYR A 1 88 ? -9.276 20.095 7.49 1 90.58 88 TYR A N 1
ATOM 700 C CA . TYR A 1 88 ? -9.512 20.481 8.876 1 90.58 88 TYR A CA 1
ATOM 701 C C . TYR A 1 88 ? -10.791 19.847 9.409 1 90.58 88 TYR A C 1
ATOM 703 O O . TYR A 1 88 ? -11.578 20.505 10.095 1 90.58 88 TYR A O 1
ATOM 711 N N . GLY A 1 89 ? -10.982 18.622 8.902 1 88.55 89 GLY A N 1
ATOM 712 C CA . GLY A 1 89 ? -12.11 17.86 9.416 1 88.55 89 GLY A CA 1
ATOM 713 C C . GLY A 1 89 ? -13.404 18.136 8.674 1 88.55 89 GLY A C 1
ATOM 714 O O . GLY A 1 89 ? -14.424 17.496 8.936 1 88.55 89 GLY A O 1
ATOM 715 N N . ALA A 1 90 ? -13.369 19.139 7.766 1 92.71 90 ALA A N 1
ATOM 716 C CA . ALA A 1 90 ? -14.583 19.441 7.012 1 92.71 90 ALA A CA 1
ATOM 717 C C . ALA A 1 90 ? -14.896 18.334 6.009 1 92.71 90 ALA A C 1
ATOM 719 O O . ALA A 1 90 ? -13.987 17.761 5.404 1 92.71 90 ALA A O 1
ATOM 720 N N . ASP A 1 91 ? -16.189 18.151 5.815 1 95.69 91 ASP A N 1
ATOM 721 C CA . ASP A 1 91 ? -16.631 17.108 4.895 1 95.69 91 ASP A CA 1
ATOM 722 C C . ASP A 1 91 ? -16.764 17.649 3.474 1 95.69 91 ASP A C 1
ATOM 724 O O . ASP A 1 91 ? -17.379 18.695 3.257 1 95.69 91 ASP A O 1
ATOM 728 N N . ASP A 1 92 ? -16.148 17.041 2.521 1 97.46 92 ASP A N 1
ATOM 729 C CA . ASP A 1 92 ? -16.374 17.234 1.092 1 97.46 92 ASP A CA 1
ATOM 730 C C . ASP A 1 92 ? -17.126 16.05 0.489 1 97.46 92 ASP A C 1
ATOM 732 O O . ASP A 1 92 ? -16.651 14.914 0.543 1 97.46 92 ASP A O 1
ATOM 736 N N . PRO A 1 93 ? -18.296 16.286 0.027 1 97.86 93 PRO A N 1
ATOM 737 C CA . PRO A 1 93 ? -19.143 15.18 -0.424 1 97.86 93 PRO A CA 1
ATOM 738 C C . PRO A 1 93 ? -18.463 14.306 -1.475 1 97.86 93 PRO A C 1
ATOM 740 O O . PRO A 1 93 ? -18.659 13.088 -1.491 1 97.86 93 PRO A O 1
ATOM 743 N N . LEU A 1 94 ? -17.723 14.91 -2.366 1 98.38 94 LEU A N 1
ATOM 744 C CA . LEU A 1 94 ? -17.066 14.119 -3.4 1 98.38 94 LEU A CA 1
ATOM 745 C C . LEU A 1 94 ? -15.982 13.231 -2.799 1 98.38 94 LEU A C 1
ATOM 747 O O . LEU A 1 94 ? -15.842 12.068 -3.183 1 98.38 94 LEU A O 1
ATOM 751 N N . ASP A 1 95 ? -15.222 13.752 -1.857 1 98.55 95 ASP A N 1
ATOM 752 C CA . ASP A 1 95 ? -14.203 12.943 -1.194 1 98.55 95 ASP A CA 1
ATOM 753 C C . ASP A 1 95 ? -14.828 11.738 -0.494 1 98.55 95 ASP A C 1
ATOM 755 O O . ASP A 1 95 ? -14.309 10.624 -0.583 1 98.55 95 ASP A O 1
ATOM 759 N N . ILE A 1 96 ? -15.919 11.944 0.164 1 98.65 96 ILE A N 1
ATOM 760 C CA . ILE A 1 96 ? -16.595 10.884 0.905 1 98.65 96 ILE A CA 1
ATOM 761 C C . ILE A 1 96 ? -17.131 9.836 -0.068 1 98.65 96 ILE A C 1
ATOM 763 O O . ILE A 1 96 ? -16.974 8.634 0.157 1 98.65 96 ILE A O 1
ATOM 767 N N . LYS A 1 97 ? -17.691 10.27 -1.156 1 98.79 97 LYS A N 1
ATOM 768 C CA . LYS A 1 97 ? -18.215 9.349 -2.16 1 98.79 97 LYS A CA 1
ATOM 769 C C . LYS A 1 97 ? -17.097 8.513 -2.777 1 98.79 97 LYS A C 1
ATOM 771 O O . LYS A 1 97 ? -17.249 7.305 -2.965 1 98.79 97 LYS A O 1
ATOM 776 N N . LEU A 1 98 ? -15.991 9.145 -3.092 1 98.9 98 LEU A N 1
ATOM 777 C CA . LEU A 1 98 ? -14.854 8.434 -3.666 1 98.9 98 LEU A CA 1
ATOM 778 C C . LEU A 1 98 ? -14.293 7.419 -2.677 1 98.9 98 LEU A C 1
ATOM 780 O O . LEU A 1 98 ? -13.981 6.286 -3.053 1 98.9 98 LEU A O 1
ATOM 784 N N . ALA A 1 99 ? -14.2 7.742 -1.382 1 98.92 99 ALA A N 1
ATOM 785 C CA . ALA A 1 99 ? -13.662 6.843 -0.364 1 98.92 99 ALA A CA 1
ATOM 786 C C . ALA A 1 99 ? -14.549 5.613 -0.195 1 98.92 99 ALA A C 1
ATOM 788 O O . ALA A 1 99 ? -14.052 4.486 -0.127 1 98.92 99 ALA A O 1
ATOM 789 N N . TRP A 1 100 ? -15.834 5.813 -0.149 1 98.93 100 TRP A N 1
ATOM 790 C CA . TRP A 1 100 ? -16.75 4.681 -0.047 1 98.93 100 TRP A CA 1
ATOM 791 C C . TRP A 1 100 ? -16.736 3.852 -1.326 1 98.93 100 TRP A C 1
ATOM 793 O O . TRP A 1 100 ? -16.894 2.629 -1.282 1 98.93 100 TRP A O 1
ATOM 803 N N . GLY A 1 101 ? -16.616 4.539 -2.487 1 98.92 101 GLY A N 1
ATOM 804 C CA . GLY A 1 101 ? -16.427 3.804 -3.727 1 98.92 101 GLY A CA 1
ATOM 805 C C . GLY A 1 101 ? -15.221 2.884 -3.698 1 98.92 101 GLY A C 1
ATOM 806 O O . GLY A 1 101 ? -15.302 1.731 -4.127 1 98.92 101 GLY A O 1
ATOM 807 N N . TYR A 1 102 ? -14.086 3.366 -3.218 1 98.94 102 TYR A N 1
ATOM 808 C CA . TYR A 1 102 ? -12.879 2.555 -3.1 1 98.94 102 TYR A CA 1
ATOM 809 C C . TYR A 1 102 ? -13.122 1.341 -2.212 1 98.94 102 TYR A C 1
ATOM 811 O O . TYR A 1 102 ? -12.775 0.216 -2.579 1 98.94 102 TYR A O 1
ATOM 819 N N . VAL A 1 103 ? -13.756 1.564 -1.037 1 98.95 103 VAL A N 1
ATOM 820 C CA . VAL A 1 103 ? -14.036 0.48 -0.101 1 98.95 103 VAL A CA 1
ATOM 821 C C . VAL A 1 103 ? -14.928 -0.564 -0.771 1 98.95 103 VAL A C 1
ATOM 823 O O . VAL A 1 103 ? -14.656 -1.764 -0.692 1 98.95 103 VAL A O 1
ATOM 826 N N . GLY A 1 104 ? -15.999 -0.089 -1.443 1 98.9 104 GLY A N 1
ATOM 827 C CA . GLY A 1 104 ? -16.896 -1.012 -2.119 1 98.9 104 GLY A CA 1
ATOM 828 C C . GLY A 1 104 ? -16.199 -1.864 -3.163 1 98.9 104 GLY A C 1
ATOM 829 O O . GLY A 1 104 ? -16.44 -3.07 -3.249 1 98.9 104 GLY A O 1
ATOM 830 N N . VAL A 1 105 ? -15.372 -1.258 -3.934 1 98.89 105 VAL A N 1
ATOM 831 C CA . VAL A 1 105 ? -14.668 -1.968 -4.997 1 98.89 105 VAL A CA 1
ATOM 832 C C . VAL A 1 105 ? -13.673 -2.954 -4.39 1 98.89 105 VAL A C 1
ATOM 834 O O . VAL A 1 105 ? -13.509 -4.068 -4.892 1 98.89 105 VAL A O 1
ATOM 837 N N . ARG A 1 106 ? -13.003 -2.636 -3.256 1 98.87 106 ARG A N 1
ATOM 838 C CA . ARG A 1 106 ? -12.058 -3.538 -2.606 1 98.87 106 ARG A CA 1
ATOM 839 C C . ARG A 1 106 ? -12.776 -4.736 -1.995 1 98.87 106 ARG A C 1
ATOM 841 O O . ARG A 1 106 ? -12.243 -5.847 -1.984 1 98.87 106 ARG A O 1
ATOM 848 N N . VAL A 1 107 ? -13.958 -4.479 -1.461 1 98.9 107 VAL A N 1
ATOM 849 C CA . VAL A 1 107 ? -14.757 -5.586 -0.947 1 98.9 107 VAL A CA 1
ATOM 850 C C . VAL A 1 107 ? -15.125 -6.531 -2.088 1 98.9 107 VAL A C 1
ATOM 852 O O . VAL A 1 107 ? -14.985 -7.75 -1.963 1 98.9 107 VAL A O 1
ATOM 855 N N . LEU A 1 108 ? -15.574 -5.947 -3.178 1 98.82 108 LEU A N 1
ATOM 856 C CA . LEU A 1 108 ? -15.903 -6.751 -4.35 1 98.82 108 LEU A CA 1
ATOM 857 C C . LEU A 1 108 ? -14.687 -7.535 -4.83 1 98.82 108 LEU A C 1
ATOM 859 O O . LEU A 1 108 ? -14.794 -8.722 -5.149 1 98.82 108 LEU A O 1
ATOM 863 N N . HIS A 1 109 ? -13.546 -6.927 -4.909 1 98.88 109 HIS A N 1
ATOM 864 C CA . HIS A 1 109 ? -12.299 -7.579 -5.294 1 98.88 109 HIS A CA 1
ATOM 865 C C . HIS A 1 109 ? -11.998 -8.77 -4.39 1 98.88 109 HIS A C 1
ATOM 867 O O . HIS A 1 109 ? -11.619 -9.84 -4.872 1 98.88 109 HIS A O 1
ATOM 873 N N . SER A 1 110 ? -12.214 -8.595 -3.077 1 98.85 110 SER A N 1
ATOM 874 C CA . SER A 1 110 ? -11.985 -9.669 -2.116 1 98.85 110 SER A CA 1
ATOM 875 C C . SER A 1 110 ? -12.923 -10.845 -2.368 1 98.85 110 SER A C 1
ATOM 877 O O . SER A 1 110 ? -12.496 -12.002 -2.35 1 98.85 110 SER A O 1
ATOM 879 N N . LEU A 1 111 ? -14.164 -10.512 -2.604 1 98.78 111 LEU A N 1
ATOM 880 C CA . LEU A 1 111 ? -15.145 -11.57 -2.817 1 98.78 111 LEU A CA 1
ATOM 881 C C . LEU A 1 111 ? -14.824 -12.362 -4.081 1 98.78 111 LEU A C 1
ATOM 883 O O . LEU A 1 111 ? -14.896 -13.593 -4.082 1 98.78 111 LEU A O 1
ATOM 887 N N . ILE A 1 112 ? -14.42 -11.712 -5.13 1 98.74 112 ILE A N 1
ATOM 888 C CA . ILE A 1 112 ? -14.05 -12.379 -6.374 1 98.74 112 ILE A CA 1
ATOM 889 C C . ILE A 1 112 ? -12.822 -13.257 -6.144 1 98.74 112 ILE A C 1
ATOM 891 O O . ILE A 1 112 ? -12.81 -14.43 -6.524 1 98.74 112 ILE A O 1
ATOM 895 N N . GLN A 1 113 ? -11.821 -12.767 -5.5 1 98.56 113 GLN A N 1
ATOM 896 C CA . GLN A 1 113 ? -10.565 -13.486 -5.314 1 98.56 113 GLN A CA 1
ATOM 897 C C . GLN A 1 113 ? -10.742 -14.669 -4.368 1 98.56 113 GLN A C 1
ATOM 899 O O . GLN A 1 113 ? -10.163 -15.736 -4.584 1 98.56 113 GLN A O 1
ATOM 904 N N . CYS A 1 114 ? -11.573 -14.545 -3.38 1 98.44 114 CYS A N 1
ATOM 905 C CA . CYS A 1 114 ? -11.69 -15.56 -2.34 1 98.44 114 CYS A CA 1
ATOM 906 C C . CYS A 1 114 ? -12.664 -16.656 -2.756 1 98.44 114 CYS A C 1
ATOM 908 O O . CYS A 1 114 ? -12.742 -17.702 -2.107 1 98.44 114 CYS A O 1
ATOM 910 N N . THR A 1 115 ? -13.444 -16.458 -3.834 1 97.82 115 THR A N 1
ATOM 911 C CA . THR A 1 115 ? -14.453 -17.449 -4.189 1 97.82 115 THR A CA 1
ATOM 912 C C . THR A 1 115 ? -14.167 -18.044 -5.565 1 97.82 115 THR A C 1
ATOM 914 O O . THR A 1 115 ? -13.858 -19.231 -5.682 1 97.82 115 THR A O 1
ATOM 917 N N . THR A 1 116 ? -14.077 -17.286 -6.657 1 96.77 116 THR A N 1
ATOM 918 C CA . THR A 1 116 ? -13.884 -17.796 -8.01 1 96.77 116 THR A CA 1
ATOM 919 C C . THR A 1 116 ? -12.478 -17.478 -8.512 1 96.77 116 THR A C 1
ATOM 921 O O . THR A 1 116 ? -11.931 -18.204 -9.344 1 96.77 116 THR A O 1
ATOM 924 N N . ASN A 1 117 ? -11.917 -16.43 -8.078 1 97.54 117 ASN A N 1
ATOM 925 C CA . ASN A 1 117 ? -10.572 -15.957 -8.389 1 97.54 117 ASN A CA 1
ATOM 926 C C . ASN A 1 117 ? -10.339 -15.883 -9.896 1 97.54 117 ASN A C 1
ATOM 928 O O . ASN A 1 117 ? -9.332 -16.387 -10.397 1 97.54 117 ASN A O 1
ATOM 932 N N . THR A 1 118 ? -11.306 -15.326 -10.585 1 96.03 118 THR A N 1
ATOM 933 C CA . THR A 1 118 ? -11.126 -15.063 -12.008 1 96.03 118 THR A CA 1
ATOM 934 C C . THR A 1 118 ? -10.164 -13.898 -12.225 1 96.03 118 THR A C 1
ATOM 936 O O . THR A 1 118 ? -10.515 -12.742 -11.979 1 96.03 118 THR A O 1
ATOM 939 N N . ILE A 1 119 ? -8.995 -14.154 -12.735 1 94.37 119 ILE A N 1
ATOM 940 C CA . ILE A 1 119 ? -7.857 -13.242 -12.75 1 94.37 119 ILE A CA 1
ATOM 941 C C . ILE A 1 119 ? -8.217 -11.981 -13.532 1 94.37 119 ILE A C 1
ATOM 943 O O . ILE A 1 119 ? -7.96 -10.865 -13.075 1 94.37 119 ILE A O 1
ATOM 947 N N . MET A 1 120 ? -8.831 -12.094 -14.7 1 92.26 120 MET A N 1
ATOM 948 C CA . MET A 1 120 ? -9.147 -10.931 -15.525 1 92.26 120 MET A CA 1
ATOM 949 C C . MET A 1 120 ? -10.196 -10.054 -14.849 1 92.26 120 MET A C 1
ATOM 951 O O . MET A 1 120 ? -10.145 -8.827 -14.954 1 92.26 120 MET A O 1
ATOM 955 N N . LEU A 1 121 ? -11.118 -10.704 -14.199 1 95.93 121 LEU A N 1
ATOM 956 C CA . LEU A 1 121 ? -12.146 -9.954 -13.485 1 95.93 121 LEU A CA 1
ATOM 957 C C . LEU A 1 121 ? -11.551 -9.222 -12.286 1 95.93 121 LEU A C 1
ATOM 959 O O . LEU A 1 121 ? -11.822 -8.037 -12.08 1 95.93 121 LEU A O 1
ATOM 963 N N . ARG A 1 122 ? -10.718 -9.946 -11.548 1 95.74 122 ARG A N 1
ATOM 964 C CA . ARG A 1 122 ? -10.154 -9.295 -10.37 1 95.74 122 ARG A CA 1
ATOM 965 C C . ARG A 1 122 ? -9.207 -8.168 -10.768 1 95.74 122 ARG A C 1
ATOM 967 O O . ARG A 1 122 ? -9.104 -7.16 -10.067 1 95.74 122 ARG A O 1
ATOM 974 N N . PHE A 1 123 ? -8.527 -8.364 -11.912 1 95.1 123 PHE A N 1
ATOM 975 C CA . PHE A 1 123 ? -7.65 -7.306 -12.399 1 95.1 123 PHE A CA 1
ATOM 976 C C . PHE A 1 123 ? -8.455 -6.073 -12.793 1 95.1 123 PHE A C 1
ATOM 978 O O . PHE A 1 123 ? -8.075 -4.947 -12.467 1 95.1 123 PHE A O 1
ATOM 985 N N . SER A 1 124 ? -9.531 -6.244 -13.537 1 97.07 124 SER A N 1
ATOM 986 C CA . SER A 1 124 ? -10.379 -5.123 -13.933 1 97.07 124 SER A CA 1
ATOM 987 C C . SER A 1 124 ? -10.907 -4.373 -12.715 1 97.07 124 SER A C 1
ATOM 989 O O . SER A 1 124 ? -10.909 -3.14 -12.691 1 97.07 124 SER A O 1
ATOM 991 N N . VAL A 1 125 ? -11.321 -5.042 -11.709 1 98.38 125 VAL A N 1
ATOM 992 C CA . VAL A 1 125 ? -11.828 -4.436 -10.482 1 98.38 125 VAL A CA 1
ATOM 993 C C . VAL A 1 125 ? -10.698 -3.705 -9.761 1 98.38 125 VAL A C 1
ATOM 995 O O . VAL A 1 125 ? -10.898 -2.609 -9.232 1 98.38 125 VAL A O 1
ATOM 998 N N . PHE A 1 126 ? -9.55 -4.271 -9.8 1 98.08 126 PHE A N 1
ATOM 999 C CA . PHE A 1 126 ? -8.383 -3.623 -9.214 1 98.08 126 PHE A CA 1
ATOM 1000 C C . PHE A 1 126 ? -8.078 -2.311 -9.927 1 98.08 126 PHE A C 1
ATOM 1002 O O . PHE A 1 126 ? -7.779 -1.303 -9.283 1 98.08 126 PHE A O 1
ATOM 1009 N N . LEU A 1 127 ? -8.134 -2.274 -11.206 1 97.85 127 LEU A N 1
ATOM 1010 C CA . LEU A 1 127 ? -7.862 -1.071 -11.986 1 97.85 127 LEU A CA 1
ATOM 1011 C C . LEU A 1 127 ? -8.863 0.03 -11.653 1 97.85 127 LEU A C 1
ATOM 1013 O O . LEU A 1 127 ? -8.496 1.205 -11.574 1 97.85 127 LEU A O 1
ATOM 1017 N N . VAL A 1 128 ? -10.069 -0.37 -11.495 1 98.6 128 VAL A N 1
ATOM 1018 C CA . VAL A 1 128 ? -11.095 0.597 -11.12 1 98.6 128 VAL A CA 1
ATOM 1019 C C . VAL A 1 128 ? -10.76 1.204 -9.759 1 98.6 128 VAL A C 1
ATOM 1021 O O . VAL A 1 128 ? -10.791 2.425 -9.592 1 98.6 128 VAL A O 1
ATOM 1024 N N . SER A 1 129 ? -10.422 0.342 -8.76 1 98.64 129 SER A N 1
ATOM 1025 C CA . SER A 1 129 ? -10.08 0.868 -7.443 1 98.64 129 SER A CA 1
ATOM 1026 C C . SER A 1 129 ? -8.832 1.744 -7.505 1 98.64 129 SER A C 1
ATOM 1028 O O . SER A 1 129 ? -8.755 2.771 -6.828 1 98.64 129 SER A O 1
ATOM 1030 N N . SER A 1 130 ? -7.84 1.365 -8.348 1 98.68 130 SER A N 1
ATOM 1031 C CA . SER A 1 130 ? -6.633 2.167 -8.519 1 98.68 130 SER A CA 1
ATOM 1032 C C . SER A 1 130 ? -6.961 3.542 -9.092 1 98.68 130 SER A C 1
ATOM 1034 O O . SER A 1 130 ? -6.374 4.546 -8.683 1 98.68 130 SER A O 1
ATOM 1036 N N . GLY A 1 131 ? -7.9 3.585 -10.066 1 98.77 131 GLY A N 1
ATOM 1037 C CA . GLY A 1 131 ? -8.342 4.851 -10.629 1 98.77 131 GLY A CA 1
ATOM 1038 C C . GLY A 1 131 ? -9.01 5.756 -9.61 1 98.77 131 GLY A C 1
ATOM 1039 O O . GLY A 1 131 ? -8.759 6.963 -9.586 1 98.77 131 GLY A O 1
ATOM 1040 N N . ILE A 1 132 ? -9.848 5.2 -8.759 1 98.9 132 ILE A N 1
ATOM 1041 C CA . ILE A 1 132 ? -10.507 5.971 -7.711 1 98.9 132 ILE A CA 1
ATOM 1042 C C . ILE A 1 132 ? -9.462 6.548 -6.759 1 98.9 132 ILE A C 1
ATOM 1044 O O . ILE A 1 132 ? -9.51 7.732 -6.419 1 98.9 132 ILE A O 1
ATOM 1048 N N . LEU A 1 133 ? -8.53 5.707 -6.358 1 98.9 133 LEU A N 1
ATOM 1049 C CA . LEU A 1 133 ? -7.503 6.143 -5.418 1 98.9 133 LEU A CA 1
ATOM 1050 C C . LEU A 1 133 ? -6.602 7.199 -6.048 1 98.9 133 LEU A C 1
ATOM 1052 O O . LEU A 1 133 ? -6.201 8.157 -5.383 1 98.9 133 LEU A O 1
ATOM 1056 N N . ALA A 1 134 ? -6.265 7.024 -7.329 1 98.82 134 ALA A N 1
ATOM 1057 C CA . ALA A 1 134 ? -5.484 8.038 -8.034 1 98.82 134 ALA A CA 1
ATOM 1058 C C . ALA A 1 134 ? -6.221 9.374 -8.066 1 98.82 134 ALA A C 1
ATOM 1060 O O . ALA A 1 134 ? -5.606 10.432 -7.915 1 98.82 134 ALA A O 1
ATOM 1061 N N . THR A 1 135 ? -7.487 9.293 -8.279 1 98.88 135 THR A N 1
ATOM 1062 C CA . THR A 1 135 ? -8.305 10.5 -8.275 1 98.88 135 THR A CA 1
ATOM 1063 C C . THR A 1 135 ? -8.282 11.164 -6.901 1 98.88 135 THR A C 1
ATOM 1065 O O . THR A 1 135 ? -8.127 12.383 -6.797 1 98.88 135 THR A O 1
ATOM 1068 N N . MET A 1 136 ? -8.42 10.389 -5.881 1 98.88 136 MET A N 1
ATOM 1069 C CA . MET A 1 136 ? -8.337 10.922 -4.525 1 98.88 136 MET A CA 1
ATOM 1070 C C . MET A 1 136 ? -6.973 11.557 -4.272 1 98.88 136 MET A C 1
ATOM 1072 O O . MET A 1 136 ? -6.882 12.615 -3.649 1 98.88 136 MET A O 1
ATOM 1076 N N . THR A 1 137 ? -5.952 10.9 -4.735 1 98.84 137 THR A N 1
ATOM 1077 C CA . THR A 1 137 ? -4.598 11.427 -4.607 1 98.84 137 THR A CA 1
ATOM 1078 C C . THR A 1 137 ? -4.465 12.758 -5.343 1 98.84 137 THR A C 1
ATOM 1080 O O . THR A 1 137 ? -3.86 13.7 -4.827 1 98.84 137 THR A O 1
ATOM 1083 N N . GLY A 1 138 ? -5.013 12.822 -6.571 1 98.69 138 GLY A N 1
ATOM 1084 C CA . GLY A 1 138 ? -5.033 14.07 -7.318 1 98.69 138 GLY A CA 1
ATOM 1085 C C . GLY A 1 138 ? -5.748 15.191 -6.588 1 98.69 138 GLY A C 1
ATOM 1086 O O . GLY A 1 138 ? -5.297 16.338 -6.606 1 98.69 138 GLY A O 1
ATOM 1087 N N . ARG A 1 139 ? -6.833 14.903 -5.95 1 98.41 139 ARG A N 1
ATOM 1088 C CA . ARG A 1 139 ? -7.582 15.902 -5.196 1 98.41 139 ARG A CA 1
ATOM 1089 C C . ARG A 1 139 ? -6.784 16.391 -3.992 1 98.41 139 ARG A C 1
ATOM 1091 O O . ARG A 1 139 ? -6.802 17.581 -3.67 1 98.41 139 ARG A O 1
ATOM 1098 N N . ALA A 1 140 ? -6.099 15.46 -3.318 1 98.28 140 ALA A N 1
ATOM 1099 C CA . ALA A 1 140 ? -5.215 15.856 -2.225 1 98.28 140 ALA A CA 1
ATOM 1100 C C . ALA A 1 140 ? -4.102 16.773 -2.724 1 98.28 140 ALA A C 1
ATOM 1102 O O . ALA A 1 140 ? -3.75 17.751 -2.06 1 98.28 140 ALA A O 1
ATOM 1103 N N . ALA A 1 141 ? -3.57 16.441 -3.9 1 98.23 141 ALA A N 1
ATOM 1104 C CA . ALA A 1 141 ? -2.501 17.242 -4.49 1 98.23 141 ALA A CA 1
ATOM 1105 C C . ALA A 1 141 ? -2.984 18.655 -4.805 1 98.23 141 ALA A C 1
ATOM 1107 O O . ALA A 1 141 ? -2.274 19.632 -4.552 1 98.23 141 ALA A O 1
ATOM 1108 N N . LEU A 1 142 ? -4.192 18.812 -5.3 1 96.68 142 LEU A N 1
ATOM 1109 C CA . LEU A 1 142 ? -4.759 20.111 -5.645 1 96.68 142 LEU A CA 1
ATOM 1110 C C . LEU A 1 142 ? -4.921 20.98 -4.402 1 96.68 142 LEU A C 1
ATOM 1112 O O . LEU A 1 142 ? -4.797 22.205 -4.476 1 96.68 142 LEU A O 1
ATOM 1116 N N . LEU A 1 143 ? -5.144 20.37 -3.236 1 94.21 143 LEU A N 1
ATOM 1117 C CA . LEU A 1 143 ? -5.29 21.1 -1.981 1 94.21 143 LEU A CA 1
ATOM 1118 C C . LEU A 1 143 ? -3.929 21.518 -1.434 1 94.21 143 LEU A C 1
ATOM 1120 O O . LEU A 1 143 ? -3.777 22.628 -0.918 1 94.21 143 LEU A O 1
ATOM 1124 N N . ALA A 1 144 ? -3.014 20.657 -1.656 1 94.48 144 ALA A N 1
ATOM 1125 C CA . ALA A 1 144 ? -1.762 20.817 -0.922 1 94.48 144 ALA A CA 1
ATOM 1126 C C . ALA A 1 144 ? -0.751 21.624 -1.731 1 94.48 144 ALA A C 1
ATOM 1128 O O . ALA A 1 144 ? 0.214 22.156 -1.177 1 94.48 144 ALA A O 1
ATOM 1129 N N . PHE A 1 145 ? -0.851 21.526 -3.023 1 94.19 145 PHE A N 1
ATOM 1130 C CA . PHE A 1 145 ? 0.106 22.204 -3.89 1 94.19 145 PHE A CA 1
ATOM 1131 C C . PHE A 1 145 ? -0.561 23.349 -4.642 1 94.19 145 PHE A C 1
ATOM 1133 O O . PHE A 1 145 ? 0.09 24.34 -4.979 1 94.19 145 PHE A O 1
ATOM 1140 N N . MET B 1 1 ? -9.93 36.916 4.536 1 39.79 1 MET B N 1
ATOM 1141 C CA . MET B 1 1 ? -10.334 35.527 4.333 1 39.79 1 MET B CA 1
ATOM 1142 C C . MET B 1 1 ? -9.28 34.569 4.877 1 39.79 1 MET B C 1
ATOM 1144 O O . MET B 1 1 ? -8.143 34.555 4.402 1 39.79 1 MET B O 1
ATOM 1148 N N . SER B 1 2 ? -9.089 34.257 6.141 1 48.97 2 SER B N 1
ATOM 1149 C CA . SER B 1 2 ? -8.003 33.657 6.909 1 48.97 2 SER B CA 1
ATOM 1150 C C . SER B 1 2 ? -7.441 32.427 6.203 1 48.97 2 SER B C 1
ATOM 1152 O O . SER B 1 2 ? -8.18 31.489 5.897 1 48.97 2 SER B O 1
ATOM 1154 N N . SER B 1 3 ? -6.484 32.455 5.259 1 58.63 3 SER B N 1
ATOM 1155 C CA . SER B 1 3 ? -5.93 31.457 4.35 1 58.63 3 SER B CA 1
ATOM 1156 C C . SER B 1 3 ? -5.64 30.148 5.078 1 58.63 3 SER B C 1
ATOM 1158 O O . SER B 1 3 ? -4.955 30.141 6.103 1 58.63 3 SER B O 1
ATOM 1160 N N . VAL B 1 4 ? -6.588 29.106 5.07 1 72.86 4 VAL B N 1
ATOM 1161 C CA . VAL B 1 4 ? -6.457 27.826 5.757 1 72.86 4 VAL B CA 1
ATOM 1162 C C . VAL B 1 4 ? -5.101 27.202 5.435 1 72.86 4 VAL B C 1
ATOM 1164 O O . VAL B 1 4 ? -4.731 27.076 4.266 1 72.86 4 VAL B O 1
ATOM 1167 N N . HIS B 1 5 ? -4.196 27.216 6.356 1 88.35 5 HIS B N 1
ATOM 1168 C CA . HIS B 1 5 ? -2.862 26.646 6.204 1 88.35 5 HIS B CA 1
ATOM 1169 C C . HIS B 1 5 ? -2.916 25.122 6.161 1 88.35 5 HIS B C 1
ATOM 1171 O O . HIS B 1 5 ? -3.413 24.488 7.095 1 88.35 5 HIS B O 1
ATOM 1177 N N . ILE B 1 6 ? -2.499 24.517 5.041 1 93.02 6 ILE B N 1
ATOM 1178 C CA . ILE B 1 6 ? -2.377 23.068 4.921 1 93.02 6 ILE B CA 1
ATOM 1179 C C . ILE B 1 6 ? -0.996 22.625 5.399 1 93.02 6 ILE B C 1
ATOM 1181 O O . ILE B 1 6 ? 0.024 23.108 4.902 1 93.02 6 ILE B O 1
ATOM 1185 N N . PRO B 1 7 ? -0.954 21.782 6.38 1 95.35 7 PRO B N 1
ATOM 1186 C CA . PRO B 1 7 ? 0.354 21.341 6.871 1 95.35 7 PRO B CA 1
ATOM 1187 C C . PRO B 1 7 ? 1.295 20.918 5.745 1 95.35 7 PRO B C 1
ATOM 1189 O O . PRO B 1 7 ? 0.915 20.12 4.885 1 95.35 7 PRO B O 1
ATOM 1192 N N . GLY B 1 8 ? 2.496 21.395 5.787 1 97.4 8 GLY B N 1
ATOM 1193 C CA . GLY B 1 8 ? 3.481 21.165 4.742 1 97.4 8 GLY B CA 1
ATOM 1194 C C . GLY B 1 8 ? 3.874 19.706 4.604 1 97.4 8 GLY B C 1
ATOM 1195 O O . GLY B 1 8 ? 4.32 19.276 3.538 1 97.4 8 GLY B O 1
ATOM 1196 N N . LEU B 1 9 ? 3.664 18.921 5.633 1 98.38 9 LEU B N 1
ATOM 1197 C CA . LEU B 1 9 ? 4.056 17.516 5.652 1 98.38 9 LEU B CA 1
ATOM 1198 C C . LEU B 1 9 ? 3.11 16.675 4.801 1 98.38 9 LEU B C 1
ATOM 1200 O O . LEU B 1 9 ? 3.412 15.523 4.484 1 98.38 9 LEU B O 1
ATOM 1204 N N . LEU B 1 10 ? 2.022 17.214 4.403 1 98.4 10 LEU B N 1
ATOM 1205 C CA . LEU B 1 10 ? 1.108 16.458 3.555 1 98.4 10 LEU B CA 1
ATOM 1206 C C . LEU B 1 10 ? 1.645 16.355 2.132 1 98.4 10 LEU B C 1
ATOM 1208 O O . LEU B 1 10 ? 1.364 15.383 1.426 1 98.4 10 LEU B O 1
ATOM 1212 N N . ARG B 1 11 ? 2.469 17.289 1.73 1 98.55 11 ARG B N 1
ATOM 1213 C CA . ARG B 1 11 ? 2.963 17.329 0.357 1 98.55 11 ARG B CA 1
ATOM 1214 C C . ARG B 1 11 ? 3.87 16.138 0.067 1 98.55 11 ARG B C 1
ATOM 1216 O O . ARG B 1 11 ? 3.639 15.393 -0.888 1 98.55 11 ARG B O 1
ATOM 1223 N N . PRO B 1 12 ? 4.857 15.829 0.86 1 98.88 12 PRO B N 1
ATOM 1224 C CA . PRO B 1 12 ? 5.664 14.635 0.593 1 98.88 12 PRO B CA 1
ATOM 1225 C C . PRO B 1 12 ? 4.858 13.343 0.698 1 98.88 12 PRO B C 1
ATOM 1227 O O . PRO B 1 12 ? 5.135 12.379 -0.02 1 98.88 12 PRO B O 1
ATOM 1230 N N . VAL B 1 13 ? 3.883 13.254 1.541 1 98.85 13 VAL B N 1
ATOM 1231 C CA . VAL B 1 13 ? 3.013 12.087 1.651 1 98.85 13 VAL B CA 1
ATOM 1232 C C . VAL B 1 13 ? 2.29 11.854 0.326 1 98.85 13 VAL B C 1
ATOM 1234 O O . VAL B 1 13 ? 2.292 10.74 -0.202 1 98.85 13 VAL B O 1
ATOM 1237 N N . ILE B 1 14 ? 1.766 12.911 -0.218 1 98.84 14 ILE B N 1
ATOM 1238 C CA . ILE B 1 14 ? 1.008 12.844 -1.463 1 98.84 14 ILE B CA 1
ATOM 1239 C C . ILE B 1 14 ? 1.95 12.536 -2.624 1 98.84 14 ILE B C 1
ATOM 1241 O O . ILE B 1 14 ? 1.616 11.747 -3.511 1 98.84 14 ILE B O 1
ATOM 1245 N N . ALA B 1 15 ? 3.102 13.138 -2.603 1 98.85 15 ALA B N 1
ATOM 1246 C CA . ALA B 1 15 ? 4.077 12.945 -3.674 1 98.85 15 ALA B CA 1
ATOM 1247 C C . ALA B 1 15 ? 4.538 11.492 -3.74 1 98.85 15 ALA B C 1
ATOM 1249 O O . ALA B 1 15 ? 4.638 10.914 -4.825 1 98.85 15 ALA B O 1
ATOM 1250 N N . LEU B 1 16 ? 4.803 10.864 -2.616 1 98.9 16 LEU B N 1
ATOM 1251 C CA . LEU B 1 16 ? 5.257 9.478 -2.625 1 98.9 16 LEU B CA 1
ATOM 1252 C C . LEU B 1 16 ? 4.131 8.54 -3.046 1 98.9 16 LEU B C 1
ATOM 1254 O O . LEU B 1 16 ? 4.369 7.552 -3.744 1 98.9 16 LEU B O 1
ATOM 1258 N N . ASN B 1 17 ? 2.945 8.853 -2.59 1 98.75 17 ASN B N 1
ATOM 1259 C CA . ASN B 1 17 ? 1.793 8.1 -3.072 1 98.75 17 ASN B CA 1
ATOM 1260 C C . ASN B 1 17 ? 1.656 8.194 -4.589 1 98.75 17 ASN B C 1
ATOM 1262 O O . ASN B 1 17 ? 1.422 7.188 -5.26 1 98.75 17 ASN B O 1
ATOM 1266 N N . GLY B 1 18 ? 1.809 9.4 -5.13 1 98.72 18 GLY B N 1
ATOM 1267 C CA . GLY B 1 18 ? 1.796 9.584 -6.572 1 98.72 18 GLY B CA 1
ATOM 1268 C C . GLY B 1 18 ? 2.878 8.794 -7.284 1 98.72 18 GLY B C 1
ATOM 1269 O O . GLY B 1 18 ? 2.623 8.178 -8.322 1 98.72 18 GLY B O 1
ATOM 1270 N N . TRP B 1 19 ? 4.082 8.769 -6.729 1 98.87 19 TRP B N 1
ATOM 1271 C CA . TRP B 1 19 ? 5.185 8.002 -7.301 1 98.87 19 TRP B CA 1
ATOM 1272 C C . TRP B 1 19 ? 4.857 6.513 -7.323 1 98.87 19 TRP B C 1
ATOM 1274 O O . TRP B 1 19 ? 5.197 5.811 -8.278 1 98.87 19 TRP B O 1
ATOM 1284 N N . THR B 1 20 ? 4.197 6.024 -6.308 1 98.82 20 THR B N 1
ATOM 1285 C CA . THR B 1 20 ? 3.801 4.621 -6.244 1 98.82 20 THR B CA 1
ATOM 1286 C C . THR B 1 20 ? 2.873 4.268 -7.403 1 98.82 20 THR B C 1
ATOM 1288 O O . THR B 1 20 ? 2.986 3.188 -7.987 1 98.82 20 THR B O 1
ATOM 1291 N N . PHE B 1 21 ? 2.021 5.232 -7.799 1 98.8 21 PHE B N 1
ATOM 1292 C CA . PHE B 1 21 ? 1.149 4.988 -8.942 1 98.8 21 PHE B CA 1
ATOM 1293 C C . PHE B 1 21 ? 1.95 4.964 -10.238 1 98.8 21 PHE B C 1
ATOM 1295 O O . PHE B 1 21 ? 1.631 4.208 -11.158 1 98.8 21 PHE B O 1
ATOM 1302 N N . ILE B 1 22 ? 2.921 5.79 -10.335 1 98.73 22 ILE B N 1
ATOM 1303 C CA . ILE B 1 22 ? 3.774 5.79 -11.519 1 98.73 22 ILE B CA 1
ATOM 1304 C C . ILE B 1 22 ? 4.47 4.437 -11.654 1 98.73 22 ILE B C 1
ATOM 1306 O O . ILE B 1 22 ? 4.497 3.851 -12.738 1 98.73 22 ILE B O 1
ATOM 1310 N N . VAL B 1 23 ? 4.961 3.884 -10.56 1 98.85 23 VAL B N 1
ATOM 1311 C CA . VAL B 1 23 ? 5.642 2.594 -10.584 1 98.85 23 VAL B CA 1
ATOM 1312 C C . VAL B 1 23 ? 4.632 1.481 -10.853 1 98.85 23 VAL B C 1
ATOM 1314 O O . VAL B 1 23 ? 4.944 0.503 -11.536 1 98.85 23 VAL B O 1
ATOM 1317 N N . GLU B 1 24 ? 3.426 1.654 -10.322 1 98.54 24 GLU B N 1
ATOM 1318 C CA . GLU B 1 24 ? 2.36 0.701 -10.618 1 98.54 24 GLU B CA 1
ATOM 1319 C C . GLU B 1 24 ? 2.091 0.621 -12.118 1 98.54 24 GLU B C 1
ATOM 1321 O O . GLU B 1 24 ? 2.004 -0.472 -12.681 1 98.54 24 GLU B O 1
ATOM 1326 N N . ILE B 1 25 ? 1.971 1.751 -12.765 1 98.48 25 ILE B N 1
ATOM 1327 C CA . ILE B 1 25 ? 1.727 1.813 -14.202 1 98.48 25 ILE B CA 1
ATOM 1328 C C . ILE B 1 25 ? 2.905 1.195 -14.952 1 98.48 25 ILE B C 1
ATOM 1330 O O . ILE B 1 25 ? 2.712 0.417 -15.89 1 98.48 25 ILE B O 1
ATOM 1334 N N . TRP B 1 26 ? 4.136 1.536 -14.479 1 98.62 26 TRP B N 1
ATOM 1335 C CA . TRP B 1 26 ? 5.344 0.965 -15.065 1 98.62 26 TRP B CA 1
ATOM 1336 C C . TRP B 1 26 ? 5.344 -0.555 -14.943 1 98.62 26 TRP B C 1
ATOM 1338 O O . TRP B 1 26 ? 5.626 -1.262 -15.912 1 98.62 26 TRP B O 1
ATOM 1348 N N . MET B 1 27 ? 4.956 -1.078 -13.86 1 98.29 27 MET B N 1
ATOM 1349 C CA . MET B 1 27 ? 4.888 -2.515 -13.608 1 98.29 27 MET B CA 1
ATOM 1350 C C . MET B 1 27 ? 3.878 -3.183 -14.534 1 98.29 27 MET B C 1
ATOM 1352 O O . MET B 1 27 ? 4.19 -4.186 -15.179 1 98.29 27 MET B O 1
ATOM 1356 N N . TYR B 1 28 ? 2.693 -2.604 -14.716 1 96.87 28 TYR B N 1
ATOM 1357 C CA . TYR B 1 28 ? 1.665 -3.248 -15.526 1 96.87 28 TYR B CA 1
ATOM 1358 C C . TYR B 1 28 ? 1.995 -3.143 -17.01 1 96.87 28 TYR B C 1
ATOM 1360 O O . TYR B 1 28 ? 1.717 -4.064 -17.781 1 96.87 28 TYR B O 1
ATOM 1368 N N . ALA B 1 29 ? 2.605 -1.994 -17.386 1 97.59 29 ALA B N 1
ATOM 1369 C CA . ALA B 1 29 ? 2.986 -1.807 -18.784 1 97.59 29 ALA B CA 1
ATOM 1370 C C . ALA B 1 29 ? 3.974 -2.88 -19.232 1 97.59 29 ALA B C 1
ATOM 1372 O O . ALA B 1 29 ? 3.977 -3.281 -20.399 1 97.59 29 ALA B O 1
ATOM 1373 N N . THR B 1 30 ? 4.755 -3.456 -18.357 1 97.61 30 THR B N 1
ATOM 1374 C CA . THR B 1 30 ? 5.776 -4.429 -18.729 1 97.61 30 THR B CA 1
ATOM 1375 C C . THR B 1 30 ? 5.299 -5.85 -18.443 1 97.61 30 THR B C 1
ATOM 1377 O O . THR B 1 30 ? 5.685 -6.792 -19.139 1 97.61 30 THR B O 1
ATOM 1380 N N . ARG B 1 31 ? 4.432 -5.97 -17.491 1 95.58 31 ARG B N 1
ATOM 1381 C CA . ARG B 1 31 ? 4.009 -7.299 -17.061 1 95.58 31 ARG B CA 1
ATOM 1382 C C . ARG B 1 31 ? 2.902 -7.839 -17.96 1 95.58 31 ARG B C 1
ATOM 1384 O O . ARG B 1 31 ? 2.866 -9.034 -18.259 1 95.58 31 ARG B O 1
ATOM 1391 N N . LEU B 1 32 ? 2.022 -7.027 -18.398 1 94.78 32 LEU B N 1
ATOM 1392 C CA . LEU B 1 32 ? 0.842 -7.481 -19.125 1 94.78 32 LEU B CA 1
ATOM 1393 C C . LEU B 1 32 ? 1.236 -8.132 -20.447 1 94.78 32 LEU B C 1
ATOM 1395 O O . LEU B 1 32 ? 0.748 -9.214 -20.781 1 94.78 32 LEU B O 1
ATOM 1399 N N . PRO B 1 33 ? 2.152 -7.576 -21.234 1 96.2 33 PRO B N 1
ATOM 1400 C CA . PRO B 1 33 ? 2.571 -8.23 -22.476 1 96.2 33 PRO B CA 1
ATOM 1401 C C . PRO B 1 33 ? 3.221 -9.59 -22.237 1 96.2 33 PRO B C 1
ATOM 1403 O O . PRO B 1 33 ? 3.065 -10.505 -23.05 1 96.2 33 PRO B O 1
ATOM 1406 N N . VAL B 1 34 ? 3.89 -9.782 -21.155 1 94.39 34 VAL B N 1
ATOM 1407 C CA . VAL B 1 34 ? 4.55 -11.042 -20.827 1 94.39 34 VAL B CA 1
ATOM 1408 C C . VAL B 1 34 ? 3.51 -12.076 -20.405 1 94.39 34 VAL B C 1
ATOM 1410 O O . VAL B 1 34 ? 3.527 -13.213 -20.882 1 94.39 34 VAL B O 1
ATOM 1413 N N . PHE B 1 35 ? 2.609 -11.711 -19.601 1 92.37 35 PHE B N 1
ATOM 1414 C CA . PHE B 1 35 ? 1.613 -12.621 -19.049 1 92.37 35 PHE B CA 1
ATOM 1415 C C . PHE B 1 35 ? 0.626 -13.062 -20.124 1 92.37 35 PHE B C 1
ATOM 1417 O O . PHE B 1 35 ? 0.081 -14.165 -20.058 1 92.37 35 PHE B O 1
ATOM 1424 N N . SER B 1 36 ? 0.394 -12.235 -21.135 1 92.49 36 SER B N 1
ATOM 1425 C CA . SER B 1 36 ? -0.5 -12.593 -22.231 1 92.49 36 SER B CA 1
ATOM 1426 C C . SER B 1 36 ? 0.08 -13.727 -23.07 1 92.49 36 SER B C 1
ATOM 1428 O O . SER B 1 36 ? -0.648 -14.402 -23.799 1 92.49 36 SER B O 1
ATOM 1430 N N . ARG B 1 37 ? 1.378 -14.047 -22.838 1 93.47 37 ARG B N 1
ATOM 1431 C CA . ARG B 1 37 ? 2.047 -15.08 -23.623 1 93.47 37 ARG B CA 1
ATOM 1432 C C . ARG B 1 37 ? 2.214 -16.361 -22.813 1 93.47 37 ARG B C 1
ATOM 1434 O O . ARG B 1 37 ? 2.658 -17.383 -23.341 1 93.47 37 ARG B O 1
ATOM 1441 N N . ILE B 1 38 ? 1.892 -16.193 -21.6 1 92.19 38 ILE B N 1
ATOM 1442 C CA . ILE B 1 38 ? 1.973 -17.351 -20.716 1 92.19 38 ILE B CA 1
ATOM 1443 C C . ILE B 1 38 ? 0.57 -17.887 -20.438 1 92.19 38 ILE B C 1
ATOM 1445 O O . ILE B 1 38 ? -0.161 -17.332 -19.614 1 92.19 38 ILE B O 1
ATOM 1449 N N . LYS B 1 39 ? 0.157 -18.937 -20.992 1 88.28 39 LYS B N 1
ATOM 1450 C CA . LYS B 1 39 ? -1.195 -19.482 -20.915 1 88.28 39 LYS B CA 1
ATOM 1451 C C . LYS B 1 39 ? -1.589 -19.776 -19.471 1 88.28 39 LYS B C 1
ATOM 1453 O O . LYS B 1 39 ? -2.718 -19.499 -19.061 1 88.28 39 LYS B O 1
ATOM 1458 N N . GLU B 1 40 ? -0.647 -20.222 -18.753 1 90.39 40 GLU B N 1
ATOM 1459 C CA . GLU B 1 40 ? -0.915 -20.635 -17.379 1 90.39 40 GLU B CA 1
ATOM 1460 C C . GLU B 1 40 ? -1.141 -19.427 -16.474 1 90.39 40 GLU B C 1
ATOM 1462 O O . GLU B 1 40 ? -1.638 -19.568 -15.355 1 90.39 40 GLU B O 1
ATOM 1467 N N . ALA B 1 41 ? -0.827 -18.336 -16.985 1 89.07 41 ALA B N 1
ATOM 1468 C CA . ALA B 1 41 ? -0.909 -17.133 -16.161 1 89.07 41 ALA B CA 1
ATOM 1469 C C . ALA B 1 41 ? -2.361 -16.768 -15.865 1 89.07 41 ALA B C 1
ATOM 1471 O O . ALA B 1 41 ? -2.644 -16.051 -14.903 1 89.07 41 ALA B O 1
ATOM 1472 N N . ALA B 1 42 ? -3.222 -17.27 -16.574 1 89.51 42 ALA B N 1
ATOM 1473 C CA . ALA B 1 42 ? -4.639 -16.978 -16.377 1 89.51 42 ALA B CA 1
ATOM 1474 C C . ALA B 1 42 ? -5.284 -17.995 -15.439 1 89.51 42 ALA B C 1
ATOM 1476 O O . ALA B 1 42 ? -6.439 -17.835 -15.039 1 89.51 42 ALA B O 1
ATOM 1477 N N . ASP B 1 43 ? -4.596 -18.993 -15.075 1 92.07 43 ASP B N 1
ATOM 1478 C CA . ASP B 1 43 ? -5.076 -20.025 -14.161 1 92.07 43 ASP B CA 1
ATOM 1479 C C . ASP B 1 43 ? -4.787 -19.65 -12.709 1 92.07 43 ASP B C 1
ATOM 1481 O O . ASP B 1 43 ? -3.63 -19.641 -12.283 1 92.07 43 ASP B O 1
ATOM 1485 N N . PRO B 1 44 ? -5.828 -19.391 -11.925 1 91.3 44 PRO B N 1
ATOM 1486 C CA . PRO B 1 44 ? -5.621 -18.907 -10.558 1 91.3 44 PRO B CA 1
ATOM 1487 C C . PRO B 1 44 ? -5.017 -19.969 -9.642 1 91.3 44 PRO B C 1
ATOM 1489 O O . PRO B 1 44 ? -4.654 -19.672 -8.501 1 91.3 44 PRO B O 1
ATOM 1492 N N . SER B 1 45 ? -4.935 -21.171 -10.068 1 91.98 45 SER B N 1
ATOM 1493 C CA . SER B 1 45 ? -4.361 -22.241 -9.258 1 91.98 45 SER B CA 1
ATOM 1494 C C . SER B 1 45 ? -2.85 -22.325 -9.443 1 91.98 45 SER B C 1
ATOM 1496 O O . SER B 1 45 ? -2.161 -22.993 -8.67 1 91.98 45 SER B O 1
ATOM 1498 N N . THR B 1 46 ? -2.397 -21.674 -10.514 1 90.78 46 THR B N 1
ATOM 1499 C CA . THR B 1 46 ? -0.963 -21.701 -10.78 1 90.78 46 THR B CA 1
ATOM 1500 C C . THR B 1 46 ? -0.197 -20.966 -9.683 1 90.78 46 THR B C 1
ATOM 1502 O O . THR B 1 46 ? -0.613 -19.895 -9.239 1 90.78 46 THR B O 1
ATOM 1505 N N . LEU B 1 47 ? 0.889 -21.525 -9.271 1 89.83 47 LEU B N 1
ATOM 1506 C CA . LEU B 1 47 ? 1.712 -20.931 -8.223 1 89.83 47 LEU B CA 1
ATOM 1507 C C . LEU B 1 47 ? 2.511 -19.749 -8.763 1 89.83 47 LEU B C 1
ATOM 1509 O O . LEU B 1 47 ? 3.012 -19.796 -9.889 1 89.83 47 LEU B O 1
ATOM 1513 N N . ARG B 1 48 ? 2.626 -18.74 -7.966 1 86.94 48 ARG B N 1
ATOM 1514 C CA . ARG B 1 48 ? 3.338 -17.522 -8.336 1 86.94 48 ARG B CA 1
ATOM 1515 C C . ARG B 1 48 ? 4.767 -17.833 -8.77 1 86.94 48 ARG B C 1
ATOM 1517 O O . ARG B 1 48 ? 5.284 -17.222 -9.707 1 86.94 48 ARG B O 1
ATOM 1524 N N . GLY B 1 49 ? 5.366 -18.759 -8.116 1 87.92 49 GLY B N 1
ATOM 1525 C CA . GLY B 1 49 ? 6.74 -19.125 -8.422 1 87.92 49 GLY B CA 1
ATOM 1526 C C . GLY B 1 49 ? 6.915 -19.657 -9.832 1 87.92 49 GLY B C 1
ATOM 1527 O O . GLY B 1 49 ? 7.945 -19.421 -10.466 1 87.92 49 GLY B O 1
ATOM 1528 N N . GLU B 1 50 ? 5.991 -20.298 -10.331 1 89.79 50 GLU B N 1
ATOM 1529 C CA . GLU B 1 50 ? 6.037 -20.848 -11.683 1 89.79 50 GLU B CA 1
ATOM 1530 C C . GLU B 1 50 ? 5.973 -19.74 -12.731 1 89.79 50 GLU B C 1
ATOM 1532 O O . GLU B 1 50 ? 6.666 -19.802 -13.749 1 89.79 50 GLU B O 1
ATOM 1537 N N . ILE B 1 51 ? 5.174 -18.767 -12.499 1 90.77 51 ILE B N 1
ATOM 1538 C CA . ILE B 1 51 ? 5.055 -17.637 -13.414 1 90.77 51 ILE B CA 1
ATOM 1539 C C . ILE B 1 51 ? 6.331 -16.799 -13.367 1 90.77 51 ILE B C 1
ATOM 1541 O O . ILE B 1 51 ? 6.831 -16.36 -14.406 1 90.77 51 ILE B O 1
ATOM 1545 N N . ASP B 1 52 ? 6.847 -16.636 -12.188 1 91.37 52 ASP B N 1
ATOM 1546 C CA . ASP B 1 52 ? 8.0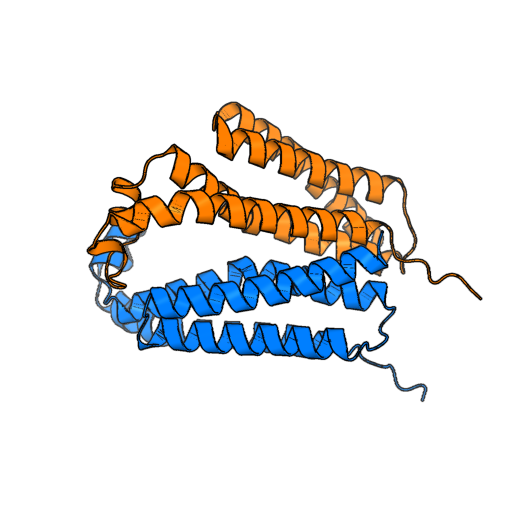51 -15.832 -12.003 1 91.37 52 ASP B CA 1
ATOM 1547 C C . ASP B 1 52 ? 9.229 -16.421 -12.775 1 91.37 52 ASP B C 1
ATOM 1549 O O . ASP B 1 52 ? 10.047 -15.683 -13.329 1 91.37 52 ASP B O 1
ATOM 1553 N N . LYS B 1 53 ? 9.315 -17.719 -12.829 1 92.75 53 LYS B N 1
ATOM 1554 C CA . LYS B 1 53 ? 10.404 -18.393 -13.53 1 92.75 53 LYS B CA 1
ATOM 1555 C C . LYS B 1 53 ? 10.371 -18.085 -15.024 1 92.75 53 LYS B C 1
ATOM 1557 O O . LYS B 1 53 ? 11.404 -18.123 -15.695 1 92.75 53 LYS B O 1
ATOM 1562 N N . ARG B 1 54 ? 9.247 -17.756 -15.581 1 94.64 54 ARG B N 1
ATOM 1563 C CA . ARG B 1 54 ? 9.09 -17.52 -17.013 1 94.64 54 ARG B CA 1
ATOM 1564 C C . ARG B 1 54 ? 9.03 -16.027 -17.318 1 94.64 54 ARG B C 1
ATOM 1566 O O . ARG B 1 54 ? 8.8 -15.63 -18.463 1 94.64 54 ARG B O 1
ATOM 1573 N N . THR B 1 55 ? 9.19 -15.211 -16.293 1 95.91 55 THR B N 1
ATOM 1574 C CA . THR B 1 55 ? 9.155 -13.759 -16.438 1 95.91 55 THR B CA 1
ATOM 1575 C C . THR B 1 55 ? 10.568 -13.183 -16.452 1 95.91 55 THR B C 1
ATOM 1577 O O . THR B 1 55 ? 11.367 -13.464 -15.557 1 95.91 55 THR B O 1
ATOM 1580 N N . PRO B 1 56 ? 10.882 -12.357 -17.541 1 97.35 56 PRO B N 1
ATOM 1581 C CA . PRO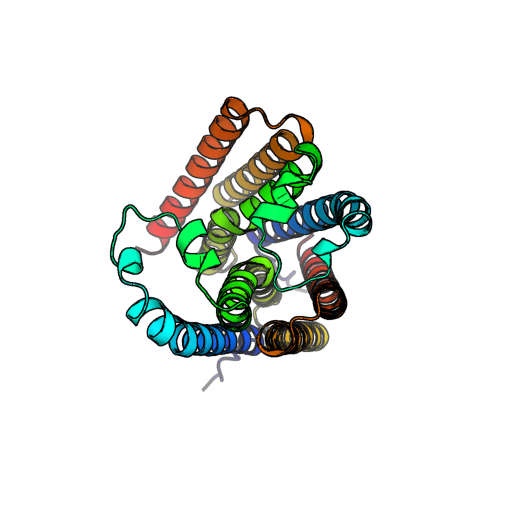 B 1 56 ? 12.209 -11.737 -17.548 1 97.35 56 PRO B CA 1
ATOM 1582 C C . PRO B 1 56 ? 12.501 -10.952 -16.271 1 97.35 56 PRO B C 1
ATOM 1584 O O . PRO B 1 56 ? 11.606 -10.305 -15.722 1 97.35 56 PRO B O 1
ATOM 1587 N N . ALA B 1 57 ? 13.748 -11.021 -15.806 1 97.02 57 ALA B N 1
ATOM 1588 C CA . ALA B 1 57 ? 14.163 -10.376 -14.563 1 97.02 57 ALA B CA 1
ATOM 1589 C C . ALA B 1 57 ? 13.83 -8.887 -14.581 1 97.02 57 ALA B C 1
ATOM 1591 O O . ALA B 1 57 ? 13.373 -8.334 -13.577 1 97.02 57 ALA B O 1
ATOM 1592 N N . SER B 1 58 ? 14.047 -8.234 -15.727 1 97.74 58 SER B N 1
ATOM 1593 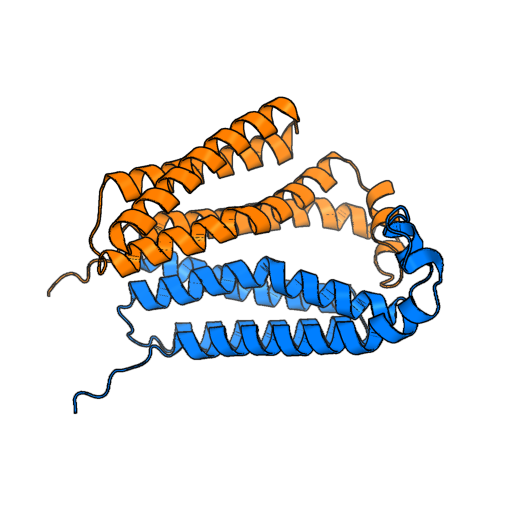C CA . SER B 1 58 ? 13.834 -6.794 -15.819 1 97.74 58 SER B CA 1
ATOM 1594 C C . SER B 1 58 ? 12.369 -6.436 -15.589 1 97.74 58 SER B C 1
ATOM 1596 O O . SER B 1 58 ? 12.058 -5.335 -15.131 1 97.74 58 SER B O 1
ATOM 1598 N N . VAL B 1 59 ? 11.472 -7.323 -15.923 1 98.05 59 VAL B N 1
ATOM 1599 C CA . VAL B 1 59 ? 10.045 -7.125 -15.689 1 98.05 59 VAL B CA 1
ATOM 1600 C C . VAL B 1 59 ? 9.724 -7.369 -14.216 1 98.05 59 VAL B C 1
ATOM 1602 O O . VAL B 1 59 ? 8.994 -6.592 -13.596 1 98.05 59 VAL B O 1
ATOM 1605 N N . ARG B 1 60 ? 10.362 -8.344 -13.595 1 97.89 60 ARG B N 1
ATOM 1606 C CA . ARG B 1 60 ? 10.136 -8.677 -12.192 1 97.89 60 ARG B CA 1
ATOM 1607 C C . ARG B 1 60 ? 10.639 -7.566 -11.277 1 97.89 60 ARG B C 1
ATOM 1609 O O . ARG B 1 60 ? 10.062 -7.32 -10.216 1 97.89 60 ARG B O 1
ATOM 1616 N N . TRP B 1 61 ? 11.701 -6.864 -11.763 1 98.46 61 TRP B N 1
ATOM 1617 C CA . TRP B 1 61 ? 12.291 -5.815 -10.938 1 98.46 61 TRP B CA 1
ATOM 1618 C C . TRP B 1 61 ? 11.268 -4.727 -10.627 1 98.46 61 TRP B C 1
ATOM 1620 O O . TRP B 1 61 ? 11.237 -4.195 -9.515 1 98.46 61 TRP B O 1
ATOM 1630 N N . LYS B 1 62 ? 10.433 -4.382 -11.589 1 98.59 62 LYS B N 1
ATOM 1631 C CA . LYS B 1 62 ? 9.435 -3.335 -11.394 1 98.59 62 LYS B CA 1
ATOM 1632 C C . LYS B 1 62 ? 8.362 -3.776 -10.402 1 98.59 62 LYS B C 1
ATOM 1634 O O . LYS B 1 62 ? 7.913 -2.983 -9.572 1 98.59 62 LYS B O 1
ATOM 1639 N N . ALA B 1 63 ? 7.983 -5.012 -10.496 1 97.71 63 ALA B N 1
ATOM 1640 C CA . ALA B 1 63 ? 7.01 -5.555 -9.552 1 97.71 63 ALA B CA 1
ATOM 1641 C C . ALA B 1 63 ? 7.589 -5.615 -8.141 1 97.71 63 ALA B C 1
ATOM 1643 O O . ALA B 1 63 ? 6.908 -5.283 -7.169 1 97.71 63 ALA B O 1
ATOM 1644 N N . ASP B 1 64 ? 8.822 -6.036 -8.057 1 97.79 64 ASP B N 1
ATOM 1645 C CA . ASP B 1 64 ? 9.495 -6.072 -6.762 1 97.79 64 ASP B CA 1
ATOM 1646 C C . ASP B 1 64 ? 9.577 -4.676 -6.148 1 97.79 64 ASP B C 1
ATOM 1648 O O . ASP B 1 64 ? 9.375 -4.51 -4.943 1 97.79 64 ASP B O 1
ATOM 1652 N N . ASN B 1 65 ? 9.899 -3.735 -7.008 1 98.69 65 ASN B N 1
ATOM 1653 C CA . ASN B 1 65 ? 9.989 -2.373 -6.494 1 98.69 65 ASN B CA 1
ATOM 1654 C C . ASN B 1 65 ? 8.627 -1.852 -6.044 1 98.69 65 ASN B C 1
ATOM 1656 O O . ASN B 1 65 ? 8.528 -1.149 -5.037 1 98.69 65 ASN B O 1
ATOM 1660 N N . TYR B 1 66 ? 7.604 -2.098 -6.83 1 98.49 66 TYR B N 1
ATOM 1661 C CA . TYR B 1 66 ? 6.258 -1.72 -6.416 1 98.49 66 TYR B CA 1
ATOM 1662 C C . TYR B 1 66 ? 5.938 -2.269 -5.03 1 98.49 66 TYR B C 1
ATOM 1664 O O . TYR B 1 66 ? 5.408 -1.552 -4.179 1 98.49 66 TYR B O 1
ATOM 1672 N N . ASN B 1 67 ? 6.281 -3.504 -4.757 1 97.65 67 ASN B N 1
ATOM 1673 C CA . ASN B 1 67 ? 6.082 -4.112 -3.446 1 97.65 67 ASN B CA 1
ATOM 1674 C C . ASN B 1 67 ? 6.87 -3.381 -2.363 1 97.65 67 ASN B C 1
ATOM 1676 O O . ASN B 1 67 ? 6.367 -3.173 -1.257 1 97.65 67 ASN B O 1
ATOM 1680 N N . HIS B 1 68 ? 8.092 -2.94 -2.695 1 98.31 68 HIS B N 1
ATOM 1681 C CA . HIS B 1 68 ? 8.928 -2.246 -1.721 1 98.31 68 HIS B CA 1
ATOM 1682 C C . HIS B 1 68 ? 8.338 -0.888 -1.358 1 98.31 68 HIS B C 1
ATOM 1684 O O . HIS B 1 68 ? 8.496 -0.42 -0.228 1 98.31 68 HIS B O 1
ATOM 1690 N N . LEU B 1 69 ? 7.617 -0.316 -2.337 1 98.6 69 LEU B N 1
ATOM 1691 C CA . LEU B 1 69 ? 6.965 0.961 -2.07 1 98.6 69 LEU B CA 1
ATOM 1692 C C . LEU B 1 69 ? 5.782 0.781 -1.125 1 98.6 69 LEU B C 1
ATOM 1694 O O . LEU B 1 69 ? 5.318 1.747 -0.513 1 98.6 69 LEU B O 1
ATOM 1698 N N . LEU B 1 70 ? 5.273 -0.437 -0.989 1 98.05 70 LEU B N 1
ATOM 1699 C CA . LEU B 1 70 ? 4.135 -0.709 -0.118 1 98.05 70 LEU B CA 1
ATOM 1700 C C . LEU B 1 70 ? 4.597 -1.275 1.22 1 98.05 70 LEU B C 1
ATOM 1702 O O . LEU B 1 70 ? 3.774 -1.624 2.069 1 98.05 70 LEU B O 1
ATOM 1706 N N . GLU B 1 71 ? 5.921 -1.34 1.512 1 97.62 71 GLU B N 1
ATOM 1707 C CA . GLU B 1 71 ? 6.487 -1.823 2.768 1 97.62 71 GLU B CA 1
ATOM 1708 C C . GLU B 1 71 ? 6.926 -0.663 3.658 1 97.62 71 GLU B C 1
ATOM 1710 O O . GLU B 1 71 ? 6.113 -0.092 4.388 1 97.62 71 GLU B O 1
ATOM 1715 N N . GLN B 1 72 ? 8.18 -0.192 3.526 1 97.11 72 GLN B N 1
ATOM 1716 C CA . GLN B 1 72 ? 8.696 0.817 4.445 1 97.11 72 GLN B CA 1
ATOM 1717 C C . GLN B 1 72 ? 7.984 2.153 4.251 1 97.11 72 GLN B C 1
ATOM 1719 O O . GLN B 1 72 ? 7.738 2.877 5.218 1 97.11 72 GLN B O 1
ATOM 1724 N N . PRO B 1 73 ? 7.62 2.569 3.066 1 98.41 73 PRO B N 1
ATOM 1725 C CA . PRO B 1 73 ? 6.951 3.86 2.893 1 98.41 73 PRO B CA 1
ATOM 1726 C C . PRO B 1 73 ? 5.631 3.947 3.656 1 98.41 73 PRO B C 1
ATOM 1728 O O . PRO B 1 73 ? 5.153 5.047 3.945 1 98.41 73 PRO B O 1
ATOM 1731 N N . THR B 1 74 ? 5.001 2.814 4.052 1 98.33 74 THR B N 1
ATOM 1732 C CA . THR B 1 74 ? 3.83 2.85 4.92 1 98.33 74 THR B CA 1
ATOM 1733 C C . THR B 1 74 ? 4.187 3.424 6.288 1 98.33 74 THR B C 1
ATOM 1735 O O . THR B 1 74 ? 3.383 4.13 6.901 1 98.33 74 THR B O 1
ATOM 1738 N N . GLN B 1 75 ? 5.379 3.094 6.792 1 98.52 75 GLN B N 1
ATOM 1739 C CA . GLN B 1 75 ? 5.859 3.688 8.036 1 98.52 75 GLN B CA 1
ATOM 1740 C C . GLN B 1 75 ? 6.03 5.198 7.894 1 98.52 75 GLN B C 1
ATOM 1742 O O . GLN B 1 75 ? 5.7 5.954 8.811 1 98.52 75 GLN B O 1
ATOM 1747 N N . PHE B 1 76 ? 6.528 5.599 6.755 1 98.89 76 PHE B N 1
ATOM 1748 C CA . PHE B 1 76 ? 6.715 7.018 6.479 1 98.89 76 PHE B CA 1
ATOM 1749 C C . PHE B 1 76 ? 5.383 7.759 6.524 1 98.89 76 PHE B C 1
ATOM 1751 O O . PHE B 1 76 ? 5.285 8.835 7.117 1 98.89 76 PHE B O 1
ATOM 1758 N N . TYR B 1 77 ? 4.297 7.245 5.902 1 98.81 77 TYR B N 1
ATOM 1759 C CA . TYR B 1 77 ? 2.984 7.881 5.928 1 98.81 77 TYR B CA 1
ATOM 1760 C C . TYR B 1 77 ? 2.492 8.059 7.359 1 98.81 77 TYR B C 1
ATOM 1762 O O . TYR B 1 77 ? 2.005 9.132 7.725 1 98.81 77 TYR B O 1
ATOM 1770 N N . ALA B 1 78 ? 2.664 7.02 8.157 1 98.46 78 ALA B N 1
ATOM 1771 C CA . ALA B 1 78 ? 2.202 7.066 9.542 1 98.46 78 ALA B CA 1
ATOM 1772 C C . ALA B 1 78 ? 2.92 8.163 10.323 1 98.46 78 ALA B C 1
ATOM 1774 O O . ALA B 1 78 ? 2.282 8.96 11.014 1 98.46 78 ALA B O 1
ATOM 1775 N N . ILE B 1 79 ? 4.212 8.192 10.193 1 98.81 79 ILE B N 1
ATOM 1776 C CA . ILE B 1 79 ? 5.012 9.11 10.995 1 98.81 79 ILE B CA 1
ATOM 1777 C C . ILE B 1 79 ? 4.785 10.543 10.52 1 98.81 79 ILE B C 1
ATOM 1779 O O . ILE B 1 79 ? 4.667 11.462 11.334 1 98.81 79 ILE B O 1
ATOM 1783 N N . ALA B 1 80 ? 4.724 10.79 9.21 1 98.7 80 ALA B N 1
ATOM 1784 C CA . ALA B 1 80 ? 4.507 12.131 8.672 1 98.7 80 ALA B CA 1
ATOM 1785 C C . ALA B 1 80 ? 3.145 12.676 9.09 1 98.7 80 ALA B C 1
ATOM 1787 O O . ALA B 1 80 ? 3.025 13.845 9.466 1 98.7 80 ALA B O 1
ATOM 1788 N N . LEU B 1 81 ? 2.125 11.879 9.053 1 98.27 81 LEU B N 1
ATOM 1789 C CA . LEU B 1 81 ? 0.791 12.303 9.466 1 98.27 81 LEU B CA 1
ATOM 1790 C C . LEU B 1 81 ? 0.736 12.531 10.973 1 98.27 81 LEU B C 1
ATOM 1792 O O . LEU B 1 81 ? 0.097 13.478 11.439 1 98.27 81 LEU B O 1
ATOM 1796 N N . ALA B 1 82 ? 1.402 11.654 11.748 1 97.87 82 ALA B N 1
ATOM 1797 C CA . ALA B 1 82 ? 1.478 11.844 13.194 1 97.87 82 ALA B CA 1
ATOM 1798 C C . ALA B 1 82 ? 2.141 13.175 13.538 1 97.87 82 ALA B C 1
ATOM 1800 O O . ALA B 1 82 ? 1.666 13.906 14.41 1 97.87 82 ALA B O 1
ATOM 1801 N N . LEU B 1 83 ? 3.216 13.479 12.86 1 98.22 83 LEU B N 1
ATOM 1802 C CA . LEU B 1 83 ? 3.911 14.742 13.089 1 98.22 83 LEU B CA 1
ATOM 1803 C C . LEU B 1 83 ? 3.021 15.926 12.724 1 98.22 83 LEU B C 1
ATOM 1805 O O . LEU B 1 83 ? 2.991 16.929 13.441 1 98.22 83 LEU B O 1
ATOM 1809 N N . ALA B 1 84 ? 2.309 15.813 11.624 1 96.86 84 ALA B N 1
ATOM 1810 C CA . ALA B 1 84 ? 1.404 16.88 11.204 1 96.86 84 ALA B CA 1
ATOM 1811 C C . ALA B 1 84 ? 0.33 17.135 12.258 1 96.86 84 ALA B C 1
ATOM 1813 O O . ALA B 1 84 ? 0.011 18.287 12.562 1 96.86 84 ALA B O 1
ATOM 1814 N N . ILE B 1 85 ? -0.182 16.09 12.858 1 94.58 85 ILE B N 1
ATOM 1815 C CA . ILE B 1 85 ? -1.208 16.189 13.892 1 94.58 85 ILE B CA 1
ATOM 1816 C C . ILE B 1 85 ? -0.592 16.732 15.179 1 94.58 85 ILE B C 1
ATOM 1818 O O . ILE B 1 85 ? -1.141 17.645 15.8 1 94.58 85 ILE B O 1
ATOM 1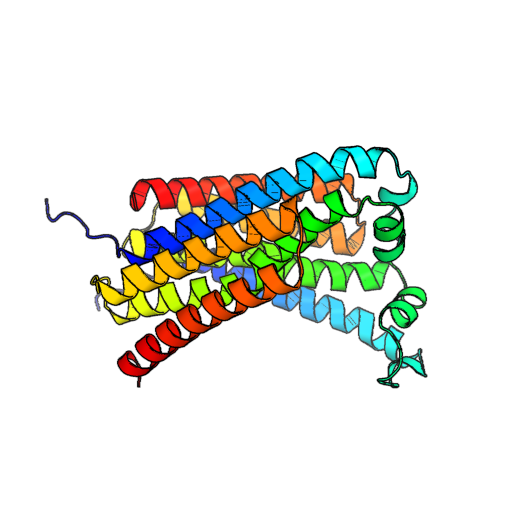822 N N . ALA B 1 86 ? 0.526 16.187 15.548 1 94.87 86 ALA B N 1
ATOM 1823 C CA . ALA B 1 86 ? 1.167 16.536 16.813 1 94.87 86 ALA B CA 1
ATOM 1824 C C . ALA B 1 86 ? 1.565 18.009 16.839 1 94.87 86 ALA B C 1
ATOM 1826 O O . ALA B 1 86 ? 1.598 18.631 17.903 1 94.87 86 ALA B O 1
ATOM 1827 N N . ARG B 1 87 ? 1.816 18.555 15.7 1 94.68 87 ARG B N 1
ATOM 1828 C CA . ARG B 1 87 ? 2.22 19.954 15.611 1 94.68 87 ARG B CA 1
ATOM 1829 C C . ARG B 1 87 ? 1.017 20.857 15.36 1 94.68 87 ARG B C 1
ATOM 1831 O O . ARG B 1 87 ? 1.175 22.025 14.999 1 94.68 87 ARG B O 1
ATOM 1838 N N . TYR B 1 88 ? -0.195 20.281 15.396 1 91.09 88 TYR B N 1
ATOM 1839 C CA . TYR B 1 88 ? -1.444 21.016 15.229 1 91.09 88 TYR B CA 1
ATOM 1840 C C . TYR B 1 88 ? -1.458 21.775 13.907 1 91.09 88 TYR B C 1
ATOM 1842 O O . TYR B 1 88 ? -1.892 22.928 13.851 1 91.09 88 TYR B O 1
ATOM 1850 N N . GLY B 1 89 ? -0.762 21.069 12.905 1 88.33 89 GLY B N 1
ATOM 1851 C CA . GLY B 1 89 ? -0.79 21.63 11.563 1 88.33 89 GLY B CA 1
ATOM 1852 C C . GLY B 1 89 ? 0.327 22.624 11.309 1 88.33 89 GLY B C 1
ATOM 1853 O O . GLY B 1 89 ? 0.496 23.102 10.185 1 88.33 89 GLY B O 1
ATOM 1854 N N . ALA B 1 90 ? 1.116 22.985 12.35 1 92.89 90 ALA B N 1
ATOM 1855 C CA . ALA B 1 90 ? 2.212 23.932 12.17 1 92.89 90 ALA B CA 1
ATOM 1856 C C . ALA B 1 90 ? 3.373 23.291 11.416 1 92.89 90 ALA B C 1
ATOM 1858 O O . ALA B 1 90 ? 3.648 22.1 11.583 1 92.89 90 ALA B O 1
ATOM 1859 N N . ASP B 1 91 ? 4.068 24.164 10.652 1 96.05 91 ASP B N 1
ATOM 1860 C CA . ASP B 1 91 ? 5.204 23.68 9.874 1 96.05 91 ASP B CA 1
ATOM 1861 C C . ASP B 1 91 ? 6.502 23.784 10.672 1 96.05 91 ASP B C 1
ATOM 1863 O O . ASP B 1 91 ? 6.787 24.823 11.27 1 96.05 91 ASP B O 1
ATOM 1867 N N . ASP B 1 92 ? 7.199 22.746 10.766 1 97.53 92 ASP B N 1
ATOM 1868 C CA . ASP B 1 92 ? 8.584 22.715 11.224 1 97.53 92 ASP B CA 1
ATOM 1869 C C . ASP B 1 92 ? 9.542 22.476 10.059 1 97.53 92 ASP B C 1
ATOM 1871 O O . ASP B 1 92 ? 9.45 21.458 9.37 1 97.53 92 ASP B O 1
ATOM 1875 N N . PRO B 1 93 ? 10.415 23.428 9.797 1 97.98 93 PRO B N 1
ATOM 1876 C CA . PRO B 1 93 ? 11.257 23.347 8.601 1 97.98 93 PRO B CA 1
ATOM 1877 C C . PRO B 1 93 ? 12.091 22.069 8.552 1 97.98 93 PRO B C 1
ATOM 1879 O O . PRO B 1 93 ? 12.309 21.511 7.474 1 97.98 93 PRO B O 1
ATOM 1882 N N . LEU B 1 94 ? 12.554 21.632 9.66 1 98.4 94 LEU B N 1
ATOM 1883 C CA . LEU B 1 94 ? 13.37 20.423 9.663 1 98.4 94 LEU B CA 1
ATOM 1884 C C . LEU B 1 94 ? 12.528 19.198 9.323 1 98.4 94 LEU B C 1
ATOM 1886 O O . LEU B 1 94 ? 12.967 18.328 8.568 1 98.4 94 LEU B O 1
ATOM 1890 N N . ASP B 1 95 ? 11.347 19.128 9.861 1 98.56 95 ASP B N 1
ATOM 1891 C CA . ASP B 1 95 ? 10.458 18.017 9.536 1 98.56 95 ASP B CA 1
ATOM 1892 C C . ASP B 1 95 ? 10.168 17.966 8.037 1 98.56 95 ASP B C 1
ATOM 1894 O O . ASP B 1 95 ? 10.189 16.892 7.432 1 98.56 95 ASP B O 1
ATOM 1898 N N . ILE B 1 96 ? 9.923 19.071 7.454 1 98.59 96 ILE B N 1
ATOM 1899 C CA . ILE B 1 96 ? 9.589 19.148 6.036 1 98.59 96 ILE B CA 1
ATOM 1900 C C . ILE B 1 96 ? 10.797 18.732 5.199 1 98.59 96 ILE B C 1
ATOM 1902 O O . ILE B 1 96 ? 10.664 17.961 4.246 1 98.59 96 ILE B O 1
ATOM 1906 N N . LYS B 1 97 ? 11.969 19.202 5.572 1 98.81 97 LYS B N 1
ATOM 1907 C CA . LYS B 1 97 ? 13.188 18.848 4.85 1 98.81 97 LYS B CA 1
ATOM 1908 C C . LYS B 1 97 ? 13.459 17.349 4.93 1 98.81 97 LYS B C 1
ATOM 1910 O O . LYS B 1 97 ? 13.82 16.724 3.931 1 98.81 97 LYS B O 1
ATOM 1915 N N . LEU B 1 98 ? 13.28 16.764 6.078 1 98.89 98 LEU B N 1
ATOM 1916 C CA . LEU B 1 98 ? 13.492 15.333 6.263 1 98.89 98 LEU B CA 1
ATOM 1917 C C . LEU B 1 98 ? 12.489 14.524 5.447 1 98.89 98 LEU B C 1
ATOM 1919 O O . LEU B 1 98 ? 12.855 13.534 4.81 1 98.89 98 LEU B O 1
ATOM 1923 N N . ALA B 1 99 ? 11.242 14.955 5.416 1 98.92 99 ALA B N 1
ATOM 1924 C CA . ALA B 1 99 ? 10.204 14.235 4.682 1 98.92 99 ALA B CA 1
ATOM 1925 C C . ALA B 1 99 ? 10.48 14.253 3.182 1 98.92 99 ALA B C 1
ATOM 1927 O O . ALA B 1 99 ? 10.371 13.223 2.512 1 98.92 99 ALA B O 1
ATOM 1928 N N . TRP B 1 100 ? 10.888 15.384 2.631 1 98.93 100 TRP B N 1
ATOM 1929 C CA . TRP B 1 100 ? 11.222 15.464 1.213 1 98.93 100 TRP B CA 1
ATOM 1930 C C . TRP B 1 100 ? 12.505 14.696 0.912 1 98.93 100 TRP B C 1
ATOM 1932 O O . TRP B 1 100 ? 12.651 14.119 -0.167 1 98.93 100 TRP B O 1
ATOM 1942 N N . GLY B 1 101 ? 13.45 14.754 1.856 1 98.93 101 GLY B N 1
ATOM 1943 C CA . GLY B 1 101 ? 14.625 13.909 1.706 1 98.93 101 GLY B CA 1
ATOM 1944 C C . GLY B 1 101 ? 14.288 12.435 1.583 1 98.93 101 GLY B C 1
ATOM 1945 O O . GLY B 1 101 ? 14.845 11.735 0.735 1 98.93 101 GLY B O 1
ATOM 1946 N N . TYR B 1 102 ? 13.388 11.915 2.441 1 98.93 102 TYR B N 1
ATOM 1947 C CA . TYR B 1 102 ? 12.947 10.526 2.383 1 98.93 102 TYR B CA 1
ATOM 1948 C C . TYR B 1 102 ? 12.338 10.203 1.024 1 98.93 102 TYR B C 1
ATOM 1950 O O . TYR B 1 102 ? 12.687 9.195 0.405 1 98.93 102 TYR B O 1
ATOM 1958 N N . VAL B 1 103 ? 11.453 11.106 0.505 1 98.94 103 VAL B N 1
ATOM 1959 C CA . VAL B 1 103 ? 10.796 10.897 -0.782 1 98.94 103 VAL B CA 1
ATOM 1960 C C . VAL B 1 103 ? 11.843 10.836 -1.892 1 98.94 103 VAL B C 1
ATOM 1962 O O . VAL B 1 103 ? 11.799 9.949 -2.747 1 98.94 103 VAL B O 1
ATOM 1965 N N . GLY B 1 104 ? 12.806 11.792 -1.856 1 98.88 104 GLY B N 1
ATOM 1966 C CA . GLY B 1 104 ? 13.845 11.802 -2.874 1 98.88 104 GLY B CA 1
ATOM 1967 C C . GLY B 1 104 ? 14.663 10.525 -2.904 1 98.88 104 GLY B C 1
ATOM 1968 O O . GLY B 1 104 ? 14.955 9.993 -3.977 1 98.88 104 GLY B O 1
ATOM 1969 N N . VAL B 1 105 ? 15.002 10.027 -1.778 1 98.87 105 VAL B N 1
ATOM 1970 C CA . VAL B 1 105 ? 15.822 8.824 -1.681 1 98.87 105 VAL B CA 1
ATOM 1971 C C . VAL B 1 105 ? 15.017 7.61 -2.138 1 98.87 105 VAL B C 1
ATOM 1973 O O . VAL B 1 105 ? 15.548 6.721 -2.808 1 98.87 105 VAL B O 1
ATOM 1976 N N . ARG B 1 106 ? 13.723 7.546 -1.833 1 98.86 106 ARG B N 1
ATOM 1977 C CA . ARG B 1 106 ? 12.886 6.429 -2.258 1 98.86 106 ARG B CA 1
ATOM 1978 C C . ARG B 1 106 ? 12.686 6.439 -3.77 1 98.86 106 ARG B C 1
ATOM 1980 O O . ARG B 1 106 ? 12.603 5.38 -4.397 1 98.86 106 ARG B O 1
ATOM 1987 N N . VAL B 1 107 ? 12.56 7.636 -4.347 1 98.86 107 VAL B N 1
ATOM 1988 C CA . VAL B 1 107 ? 12.478 7.738 -5.801 1 98.86 107 VAL B CA 1
ATOM 1989 C C . VAL B 1 107 ? 13.77 7.22 -6.429 1 98.86 107 VAL B C 1
ATOM 1991 O O . VAL B 1 107 ? 13.735 6.433 -7.378 1 98.86 107 VAL B O 1
ATOM 1994 N N . LEU B 1 108 ? 14.875 7.67 -5.867 1 98.76 108 LEU B N 1
ATOM 1995 C CA . LEU B 1 108 ? 16.167 7.197 -6.354 1 98.76 108 LEU B CA 1
ATOM 1996 C C . LEU B 1 108 ? 16.275 5.682 -6.226 1 98.76 108 LEU B C 1
ATOM 1998 O O . LEU B 1 108 ? 16.727 5.007 -7.154 1 98.76 108 LEU B O 1
ATOM 2002 N N . HIS B 1 109 ? 15.845 5.152 -5.142 1 98.86 109 HIS B N 1
ATOM 2003 C CA . HIS B 1 109 ? 15.839 3.711 -4.919 1 98.86 109 HIS B CA 1
ATOM 2004 C C . HIS B 1 109 ? 15.019 2.992 -5.985 1 98.86 109 HIS B C 1
ATOM 2006 O O . HIS B 1 109 ? 15.445 1.963 -6.513 1 98.86 109 HIS B O 1
ATOM 2012 N N . SER B 1 110 ? 13.882 3.529 -6.332 1 98.83 110 SER B N 1
ATOM 2013 C CA . SER B 1 110 ? 13.023 2.95 -7.359 1 98.83 110 SER B CA 1
ATOM 2014 C C . SER B 1 110 ? 13.713 2.945 -8.719 1 98.83 110 SER B C 1
ATOM 2016 O O . SER B 1 110 ? 13.662 1.949 -9.443 1 98.83 110 SER 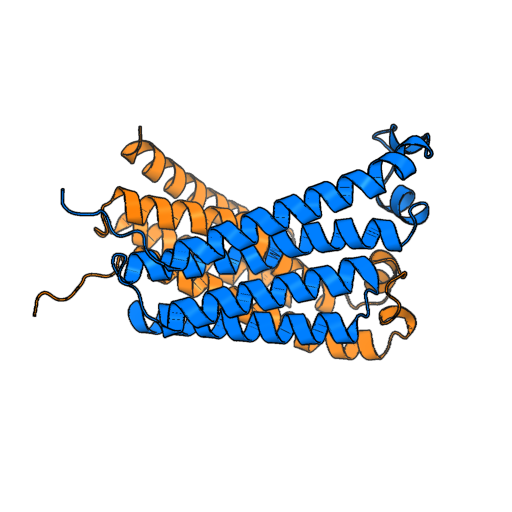B O 1
ATOM 2018 N N . LEU B 1 111 ? 14.342 4.056 -9.024 1 98.71 111 LEU B N 1
ATOM 2019 C CA . LEU B 1 111 ? 14.994 4.163 -10.325 1 98.71 111 LEU B CA 1
ATOM 2020 C C . LEU B 1 111 ? 16.137 3.16 -10.444 1 98.71 111 LEU B C 1
ATOM 2022 O O . LEU B 1 111 ? 16.284 2.5 -11.475 1 98.71 111 LEU B O 1
ATOM 2026 N N . ILE B 1 112 ? 16.909 2.97 -9.412 1 98.69 112 ILE B N 1
ATOM 2027 C CA . ILE B 1 112 ? 18.009 2.011 -9.409 1 98.69 112 ILE B CA 1
ATOM 2028 C C . ILE B 1 112 ? 17.458 0.594 -9.549 1 98.69 112 ILE B C 1
ATOM 2030 O O . ILE B 1 112 ? 17.925 -0.181 -10.388 1 98.69 112 ILE B O 1
ATOM 2034 N N . GLN B 1 113 ? 16.45 0.267 -8.789 1 98.71 113 GLN B N 1
ATOM 2035 C CA . GLN B 1 113 ? 15.919 -1.092 -8.775 1 98.71 113 GLN B CA 1
ATOM 2036 C C . GLN B 1 113 ? 15.222 -1.424 -10.091 1 98.71 113 GLN B C 1
ATOM 2038 O O . GLN B 1 113 ? 15.348 -2.539 -10.602 1 98.71 113 GLN B O 1
ATOM 2043 N N . CYS B 1 114 ? 14.56 -0.498 -10.711 1 98.56 114 CYS B N 1
ATOM 2044 C CA . CYS B 1 114 ? 13.745 -0.757 -11.892 1 98.56 114 CYS B CA 1
ATOM 2045 C C . CYS B 1 114 ? 14.594 -0.726 -13.158 1 98.56 114 CYS B C 1
ATOM 2047 O O . CYS B 1 114 ? 14.131 -1.116 -14.231 1 98.56 114 CYS B O 1
ATOM 2049 N N . THR B 1 115 ? 15.865 -0.284 -13.093 1 97.89 115 THR B N 1
ATOM 2050 C CA . THR B 1 115 ? 16.662 -0.151 -14.308 1 97.89 115 THR B CA 1
ATOM 2051 C C . THR B 1 115 ? 17.905 -1.033 -14.239 1 97.89 115 THR B C 1
ATOM 2053 O O . THR B 1 115 ? 18.068 -1.949 -15.047 1 97.89 115 THR B O 1
ATOM 2056 N N . THR B 1 116 ? 18.781 -0.942 -13.239 1 97.27 116 THR B N 1
ATOM 2057 C CA . THR B 1 116 ? 20.038 -1.678 -13.162 1 97.27 116 THR B CA 1
ATOM 2058 C C . THR B 1 116 ? 19.989 -2.717 -12.046 1 97.27 116 THR B C 1
ATOM 2060 O O . THR B 1 116 ? 20.665 -3.746 -12.118 1 97.27 116 THR B O 1
ATOM 2063 N N . ASN B 1 117 ? 19.271 -2.471 -11.049 1 97.71 117 ASN B N 1
ATOM 2064 C CA . ASN B 1 117 ? 19.049 -3.34 -9.898 1 97.71 117 ASN B CA 1
ATOM 2065 C C . ASN B 1 117 ? 20.366 -3.778 -9.264 1 97.71 117 ASN B C 1
ATOM 2067 O O . ASN B 1 117 ? 20.571 -4.966 -9.008 1 97.71 117 ASN B O 1
ATOM 2071 N N . THR B 1 118 ? 21.262 -2.881 -9.133 1 97.59 118 THR B N 1
ATOM 2072 C CA . THR B 1 118 ? 22.515 -3.161 -8.439 1 97.59 118 THR B CA 1
ATOM 2073 C C . THR B 1 118 ? 22.287 -3.27 -6.934 1 97.59 118 THR B C 1
ATOM 2075 O O . THR B 1 118 ? 22.034 -2.266 -6.265 1 97.59 118 THR B O 1
ATOM 2078 N N . ILE B 1 119 ? 22.436 -4.437 -6.371 1 97.05 119 ILE B N 1
ATOM 2079 C CA . ILE B 1 119 ? 21.996 -4.796 -5.027 1 97.05 119 ILE B CA 1
ATOM 2080 C C . ILE B 1 119 ? 22.714 -3.924 -3.999 1 97.05 119 ILE B C 1
ATOM 2082 O O . ILE B 1 119 ? 22.085 -3.385 -3.086 1 97.05 119 ILE B O 1
ATOM 2086 N N . MET B 1 120 ? 24.01 -3.757 -4.075 1 96.3 120 MET B N 1
ATOM 2087 C CA . MET B 1 120 ? 24.773 -3.002 -3.085 1 96.3 120 MET B CA 1
ATOM 2088 C C . MET B 1 120 ? 24.384 -1.528 -3.107 1 96.3 120 MET B C 1
ATOM 2090 O O . MET B 1 120 ? 24.332 -0.88 -2.06 1 96.3 120 MET B O 1
ATOM 2094 N N . LEU B 1 121 ? 24.135 -1.02 -4.298 1 97.19 121 LEU B N 1
ATOM 2095 C CA . LEU B 1 121 ? 23.714 0.371 -4.419 1 97.19 121 LEU B CA 1
ATOM 2096 C C . LEU B 1 121 ? 22.316 0.569 -3.842 1 97.19 121 LEU B C 1
ATOM 2098 O O . LEU B 1 121 ? 22.08 1.516 -3.089 1 97.19 121 LEU B O 1
ATOM 2102 N N . ARG B 1 122 ? 21.451 -0.383 -4.177 1 96.74 122 ARG B N 1
ATOM 2103 C CA . ARG B 1 122 ? 20.091 -0.232 -3.671 1 96.74 122 ARG B CA 1
ATOM 2104 C C . ARG B 1 122 ? 20.054 -0.362 -2.152 1 96.74 122 ARG B C 1
ATOM 2106 O O . ARG B 1 122 ? 19.275 0.321 -1.484 1 96.74 122 ARG B O 1
ATOM 2113 N N . PHE B 1 123 ? 20.908 -1.216 -1.61 1 97.4 123 PHE B N 1
ATOM 2114 C CA . PHE B 1 123 ? 20.97 -1.386 -0.164 1 97.4 123 PHE B CA 1
ATOM 2115 C C . PHE B 1 123 ? 21.479 -0.118 0.51 1 97.4 123 PHE B C 1
ATOM 2117 O O . PHE B 1 123 ? 20.938 0.308 1.533 1 97.4 123 PHE B O 1
ATOM 2124 N N . SER B 1 124 ? 22.514 0.477 -0.02 1 97.95 124 SER B N 1
ATOM 2125 C CA . SER B 1 124 ? 23.044 1.715 0.541 1 97.95 124 SER B CA 1
ATOM 2126 C C . SER B 1 124 ? 21.992 2.819 0.537 1 97.95 124 SER B C 1
ATOM 2128 O O . SER B 1 124 ? 21.842 3.544 1.523 1 97.95 124 SER B O 1
ATOM 2130 N N . VAL B 1 125 ? 21.27 2.981 -0.499 1 98.46 125 VAL B N 1
ATOM 2131 C CA . VAL B 1 125 ? 20.228 3.996 -0.613 1 98.46 125 VAL B CA 1
ATOM 2132 C C . VAL B 1 125 ? 19.097 3.688 0.365 1 98.46 125 VAL B C 1
ATOM 2134 O O . VAL B 1 125 ? 18.554 4.594 1.002 1 98.46 125 VAL B O 1
ATOM 2137 N N . PHE B 1 126 ? 18.782 2.448 0.534 1 98.32 126 PHE B N 1
ATOM 2138 C CA . PHE B 1 126 ? 17.776 2.024 1.501 1 98.32 126 PHE B CA 1
ATOM 2139 C C . PHE B 1 126 ? 18.194 2.4 2.917 1 98.32 126 PHE B C 1
ATOM 2141 O O . PHE B 1 126 ? 17.376 2.88 3.705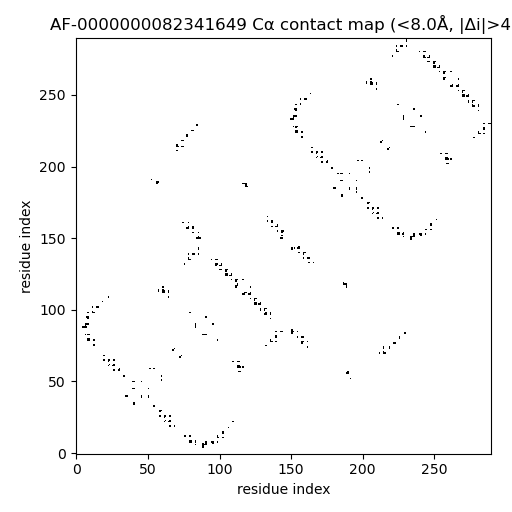 1 98.32 126 PHE B O 1
ATOM 2148 N N . LEU B 1 127 ? 19.432 2.169 3.266 1 98.27 127 LEU B N 1
ATOM 2149 C CA . LEU B 1 127 ? 19.944 2.492 4.593 1 98.27 127 LEU B CA 1
ATOM 2150 C C . LEU B 1 127 ? 19.838 3.989 4.867 1 98.27 127 LEU B C 1
ATOM 2152 O O . LEU B 1 127 ? 19.496 4.399 5.978 1 98.27 127 LEU B O 1
ATOM 2156 N N . VAL B 1 128 ? 20.12 4.775 3.892 1 98.74 128 VAL B N 1
ATOM 2157 C CA . VAL B 1 128 ? 20.004 6.223 4.033 1 98.74 128 VAL B CA 1
ATOM 2158 C C . VAL B 1 128 ? 18.55 6.601 4.306 1 98.74 128 VAL B C 1
ATOM 2160 O O . VAL B 1 128 ? 18.264 7.37 5.226 1 98.74 128 VAL B O 1
ATOM 2163 N N . SER B 1 129 ? 17.639 6.052 3.511 1 98.65 129 SER B N 1
ATOM 2164 C CA . SER B 1 129 ? 16.232 6.366 3.733 1 98.65 129 SER B CA 1
ATOM 2165 C C . SER B 1 129 ? 15.771 5.898 5.109 1 98.65 129 SER B C 1
ATOM 2167 O O . SER B 1 129 ? 14.991 6.583 5.775 1 98.65 129 SER B O 1
ATOM 2169 N N . SER B 1 130 ? 16.261 4.733 5.615 1 98.75 130 SER B N 1
ATOM 2170 C CA . SER B 1 130 ? 15.922 4.227 6.941 1 98.75 130 SER B CA 1
ATOM 2171 C C . SER B 1 130 ? 16.42 5.165 8.035 1 98.75 130 SER B C 1
ATOM 2173 O O . SER B 1 130 ? 15.735 5.378 9.038 1 98.75 130 SER B O 1
ATOM 2175 N N . GLY B 1 131 ? 17.612 5.729 7.845 1 98.82 131 GLY B N 1
ATOM 2176 C CA . GLY B 1 131 ? 18.131 6.71 8.784 1 98.82 131 GLY B CA 1
ATOM 2177 C C . GLY B 1 131 ? 17.283 7.965 8.867 1 98.82 131 GLY B C 1
ATOM 2178 O O . GLY B 1 131 ? 17.021 8.472 9.96 1 98.82 131 GLY B O 1
ATOM 2179 N N . ILE B 1 132 ? 16.834 8.472 7.727 1 98.91 132 ILE B N 1
ATOM 2180 C CA . ILE B 1 132 ? 15.978 9.653 7.694 1 98.91 132 ILE B CA 1
ATOM 2181 C C . ILE B 1 132 ? 14.667 9.361 8.42 1 98.91 132 ILE B C 1
ATOM 2183 O O . ILE B 1 132 ? 14.217 10.159 9.246 1 98.91 132 ILE B O 1
ATOM 2187 N N . LEU B 1 133 ? 14.073 8.237 8.15 1 98.86 133 LEU B N 1
ATOM 2188 C CA . LEU B 1 133 ? 12.805 7.863 8.768 1 98.86 133 LEU B CA 1
ATOM 2189 C C . LEU B 1 133 ? 12.968 7.677 10.272 1 98.86 133 LEU B C 1
ATOM 2191 O O . LEU B 1 133 ? 12.099 8.08 11.049 1 98.86 133 LEU B O 1
ATOM 2195 N N . ALA B 1 134 ? 14.072 7.007 10.708 1 98.84 134 ALA B N 1
ATOM 2196 C CA . ALA B 1 134 ? 14.349 6.857 12.135 1 98.84 134 ALA B CA 1
ATOM 2197 C C . ALA B 1 134 ? 14.448 8.217 12.82 1 98.84 134 ALA B C 1
ATOM 2199 O O . ALA B 1 134 ? 13.943 8.398 13.93 1 98.84 134 ALA B O 1
ATOM 2200 N N . THR B 1 135 ? 15.087 9.147 12.179 1 98.89 135 THR B N 1
ATOM 2201 C CA . THR B 1 135 ? 15.213 10.496 12.72 1 98.89 135 THR B CA 1
ATOM 2202 C C . THR B 1 135 ? 13.844 11.158 12.848 1 98.89 135 THR B C 1
ATOM 2204 O O . THR B 1 135 ? 13.534 11.763 13.877 1 98.89 135 THR B O 1
ATOM 2207 N N . MET B 1 136 ? 13.047 11.056 11.843 1 98.85 136 MET B N 1
ATOM 2208 C CA . MET B 1 136 ? 11.69 11.594 11.9 1 98.85 136 MET B CA 1
ATOM 2209 C C . MET B 1 136 ? 10.9 10.957 13.038 1 98.85 136 MET B C 1
ATOM 2211 O O . MET B 1 136 ? 10.15 11.641 13.738 1 98.85 136 MET B O 1
ATOM 2215 N N . THR B 1 137 ? 11.029 9.645 13.206 1 98.8 137 THR B N 1
ATOM 2216 C CA . THR B 1 137 ? 10.359 8.93 14.286 1 98.8 137 THR B CA 1
ATOM 2217 C C . THR B 1 137 ? 10.826 9.442 15.646 1 98.8 137 THR B C 1
ATOM 2219 O O . THR B 1 137 ? 10.013 9.652 16.548 1 98.8 137 THR B O 1
ATOM 2222 N N . GLY B 1 138 ? 12.157 9.61 15.802 1 98.65 138 GLY B N 1
ATOM 2223 C CA . GLY B 1 138 ? 12.688 10.196 17.023 1 98.65 138 GLY B CA 1
ATOM 2224 C C . GLY B 1 138 ? 12.102 11.559 17.335 1 98.65 138 GLY B C 1
ATOM 2225 O O . GLY B 1 138 ? 11.784 11.855 18.489 1 98.65 138 GLY B O 1
ATOM 2226 N N . ARG B 1 139 ? 11.956 12.375 16.337 1 98.38 139 ARG B N 1
ATOM 2227 C CA . ARG B 1 139 ? 11.398 13.71 16.525 1 98.38 139 ARG B CA 1
ATOM 2228 C C . ARG B 1 139 ? 9.934 13.638 16.947 1 98.38 139 ARG B C 1
ATOM 2230 O O . ARG B 1 139 ? 9.487 14.416 17.791 1 98.38 139 ARG B O 1
ATOM 2237 N N . ALA B 1 140 ? 9.132 12.722 16.348 1 98.07 140 ALA B N 1
ATOM 2238 C CA . ALA B 1 140 ? 7.75 12.507 16.771 1 98.07 140 ALA B CA 1
ATOM 2239 C C . ALA B 1 140 ? 7.686 12.06 18.229 1 98.07 140 ALA B C 1
ATOM 2241 O O . ALA B 1 140 ? 6.828 12.518 18.988 1 98.07 140 ALA B O 1
ATOM 2242 N N . ALA B 1 141 ? 8.601 11.143 18.608 1 98.07 141 ALA B N 1
ATOM 2243 C CA . ALA B 1 141 ? 8.646 10.634 19.976 1 98.07 141 ALA B CA 1
ATOM 2244 C C . ALA B 1 141 ? 8.932 11.756 20.97 1 98.07 141 ALA B C 1
ATOM 2246 O O . ALA B 1 141 ? 8.326 11.813 22.043 1 98.07 141 ALA B O 1
ATOM 2247 N N . LEU B 1 142 ? 9.794 12.705 20.608 1 96.89 142 LEU B N 1
ATOM 2248 C CA . LEU B 1 142 ? 10.149 13.818 21.482 1 96.89 142 LEU B CA 1
ATOM 2249 C C . LEU B 1 142 ? 8.951 14.734 21.711 1 96.89 142 LEU B C 1
ATOM 2251 O O . LEU B 1 142 ? 8.813 15.327 22.783 1 96.89 142 LEU B O 1
ATOM 2255 N N . LEU B 1 143 ? 8.053 14.812 20.753 1 95.8 143 LEU B N 1
ATOM 2256 C CA . LEU B 1 143 ? 6.856 15.637 20.875 1 95.8 143 LEU B CA 1
ATOM 2257 C C . LEU B 1 143 ? 5.801 14.94 21.728 1 95.8 143 LEU B C 1
ATOM 2259 O O . LEU B 1 143 ? 5.047 15.596 22.45 1 95.8 143 LEU B O 1
ATOM 2263 N N . ALA B 1 144 ? 5.794 13.678 21.632 1 95.03 144 ALA B N 1
ATOM 2264 C CA . ALA B 1 144 ? 4.679 12.938 22.218 1 95.03 144 ALA B CA 1
ATOM 2265 C C . ALA B 1 144 ? 5.012 12.474 23.633 1 95.03 144 ALA B C 1
ATOM 2267 O O . ALA B 1 144 ? 4.115 12.154 24.416 1 95.03 144 ALA B O 1
ATOM 2268 N N . PHE B 1 145 ? 6.193 12.229 23.937 1 94.37 145 PHE B N 1
ATOM 2269 C CA . PHE B 1 145 ? 6.609 11.695 25.228 1 94.37 145 PHE B CA 1
ATOM 2270 C C . PHE B 1 145 ? 7.572 12.65 25.924 1 94.37 145 PHE B C 1
ATOM 2272 O O . PHE B 1 145 ? 7.58 12.746 27.153 1 94.37 145 PHE B O 1
#

Sequence (290 aa):
MSSVHIPGLLRPVIALNGWTFIVEIWMYATRLPVFSRIKEAADPSTLRGEIDKRTPASVRWKADNYNHLLEQPTQFYAIALALAIARYGADDPLDIKLAWGYVGVRVLHSLIQCTTNTIMLRFSVFLVSSGILATMTGRAALLAFMSSVHIPGLLRPVIALNGWTFIVEIWMYATRLPVFSRIKEAADPSTLRGEIDKRTPASVRWKADNYNHLLEQPTQFYAIALALAIARYGADDPLDIKLAWGYVGVRVLHSLIQCTTNTIMLRFSVFLVSSGILATMTGRAALLAF

Radius of gyration: 20.66 Å; Cα contacts (8 Å, |Δi|>4): 275; chains: 2; bounding box: 47×68×49 Å

Foldseek 3Di:
DPPPQAQLLVVLVVVLVVVLVVLVVVLCVQVVVQLVVVVCSVPPVDDPVVSVVSDDPLSVLSVVLSVVSVPCVVLVNVLSVLVCVLVVSDYDPVLSVLSVVLSVLSSVLNVCSNPVNPPVVSVVSVVVSVVSSVVSVVVSVVSPD/DPPPQAQLLVVLVVVLVVVLVVLVVVLCVQVVVQLVPPPCSVPPVDDPVVSVVSHDPLSVLSVVLSVVSVPVVVLVNVLSVLVCVLVVNDYDPVLNVLSVVLSVLSSVLNVCSNPVNPPVVSVVSVVVSVVSSVVSNVVSVVSPD